Protein AF-A0A150GBG3-F1 (afdb_monomer_lite)

Organism: Gonium pectorale (NCBI:txid33097)

Secondary structure (DSSP, 8-state):
------EEESS-BS-EEEETT-EEES-EETTSS-SSEEESS-BS-EEEES-EEES-EESSS-SSEEESS-BSSEEEEETT-EEES-EESSSS-SSEEESS-B-SEEEE-SS-EEES-EESSS-SSEEESS-EEEEEEE-SS-EEES-EESSS-SSEEESS-EEEEEE-SS-EEES-EESSS-SSEEESS-BS-EEE-TT-EEES-EESSS--

pLDDT: mean 95.31, std 10.46, range [31.0, 98.94]

Structure (mmCIF, N/CA/C/O backbone):
data_AF-A0A150GBG3-F1
#
_entry.id   AF-A0A150GBG3-F1
#
loop_
_atom_site.group_PDB
_atom_site.id
_atom_site.type_symbol
_atom_site.label_atom_id
_atom_site.label_alt_id
_atom_site.label_comp_id
_atom_site.label_asym_id
_atom_site.label_entity_id
_atom_site.label_seq_id
_atom_site.pdbx_PDB_ins_code
_atom_site.Cartn_x
_atom_site.Cartn_y
_atom_site.Cartn_z
_atom_site.occupancy
_atom_site.B_iso_or_equiv
_atom_site.auth_seq_id
_atom_site.auth_comp_id
_atom_site.auth_asym_id
_atom_site.auth_atom_id
_atom_site.pdbx_PDB_model_num
ATOM 1 N N . MET A 1 1 ? -4.802 25.918 -17.557 1.00 33.41 1 MET A N 1
ATOM 2 C CA . MET A 1 1 ? -4.508 26.591 -16.272 1.00 33.41 1 MET A CA 1
ATOM 3 C C . MET A 1 1 ? -4.281 25.456 -15.309 1.00 33.41 1 MET A C 1
ATOM 5 O O . MET A 1 1 ? -5.241 24.865 -14.832 1.00 33.41 1 MET A O 1
ATOM 9 N N . ASP A 1 2 ? -3.018 25.073 -15.178 1.00 35.56 2 ASP A N 1
ATOM 10 C CA . ASP A 1 2 ? -2.614 23.800 -14.594 1.00 35.56 2 ASP A CA 1
ATOM 11 C C . ASP A 1 2 ? -2.259 24.059 -13.132 1.00 35.56 2 ASP A C 1
ATOM 13 O O . ASP A 1 2 ? -1.156 24.492 -12.816 1.00 35.56 2 ASP A O 1
ATOM 17 N N . ASN A 1 3 ? -3.228 23.842 -12.243 1.00 31.00 3 ASN A N 1
ATOM 18 C CA . ASN A 1 3 ? -3.065 23.973 -10.792 1.00 31.00 3 ASN A CA 1
ATOM 19 C C . ASN A 1 3 ? -2.676 22.635 -10.131 1.00 31.00 3 ASN A C 1
ATOM 21 O O . ASN A 1 3 ? -3.066 22.372 -8.998 1.00 31.00 3 ASN A O 1
ATOM 25 N N . ASN A 1 4 ? -1.905 21.778 -10.809 1.00 40.38 4 ASN A N 1
ATOM 26 C CA . ASN A 1 4 ? -1.374 20.556 -10.194 1.00 40.38 4 ASN A CA 1
ATOM 27 C C . ASN A 1 4 ? -0.047 20.858 -9.492 1.00 40.38 4 ASN A C 1
ATOM 29 O O . ASN A 1 4 ? 1.039 20.583 -10.004 1.00 40.38 4 ASN A O 1
ATOM 33 N N . THR A 1 5 ? -0.133 21.457 -8.306 1.00 44.62 5 THR A N 1
ATOM 34 C CA . THR A 1 5 ? 0.986 21.500 -7.361 1.00 44.62 5 THR A CA 1
ATOM 35 C C . THR A 1 5 ? 1.110 20.141 -6.681 1.00 44.62 5 THR A C 1
ATOM 37 O O . THR A 1 5 ? 0.559 19.929 -5.604 1.00 44.62 5 THR A O 1
ATOM 40 N N . ASN A 1 6 ? 1.840 19.216 -7.299 1.00 57.38 6 ASN A N 1
ATOM 41 C CA . ASN A 1 6 ? 2.277 18.008 -6.602 1.00 57.38 6 ASN A CA 1
ATOM 42 C C . ASN A 1 6 ? 3.273 18.416 -5.508 1.00 57.38 6 ASN A C 1
ATOM 44 O O . ASN A 1 6 ? 4.206 19.183 -5.769 1.00 57.38 6 ASN A O 1
ATOM 48 N N . ALA A 1 7 ? 3.108 17.901 -4.292 1.00 71.81 7 ALA A N 1
ATOM 49 C CA . ALA A 1 7 ? 4.035 18.182 -3.204 1.00 71.81 7 ALA A CA 1
ATOM 50 C C . ALA A 1 7 ? 5.237 17.227 -3.284 1.00 71.81 7 ALA A C 1
ATOM 52 O O . ALA A 1 7 ? 5.136 16.043 -2.953 1.00 71.81 7 ALA A O 1
ATOM 53 N N . ILE A 1 8 ? 6.393 17.746 -3.708 1.00 74.50 8 ILE A N 1
ATOM 54 C CA . ILE A 1 8 ? 7.679 17.056 -3.541 1.00 74.50 8 ILE A CA 1
ATOM 55 C C . ILE A 1 8 ? 8.245 17.468 -2.188 1.00 74.50 8 ILE A C 1
ATOM 57 O O . ILE A 1 8 ? 8.559 18.639 -1.972 1.00 74.50 8 ILE A O 1
ATOM 61 N N . ILE A 1 9 ? 8.392 16.503 -1.284 1.00 79.38 9 ILE A N 1
ATOM 62 C CA . ILE A 1 9 ? 8.904 16.753 0.061 1.00 79.38 9 ILE A CA 1
ATOM 63 C C . ILE A 1 9 ? 10.273 16.090 0.170 1.00 79.38 9 ILE A C 1
ATOM 65 O O . ILE A 1 9 ? 10.401 14.868 0.148 1.00 79.38 9 ILE A O 1
ATOM 69 N N . THR A 1 10 ? 11.312 16.921 0.245 1.00 78.19 10 THR A N 1
ATOM 70 C CA . THR A 1 10 ? 12.721 16.495 0.277 1.00 78.19 10 THR A CA 1
ATOM 71 C C . THR A 1 10 ? 13.170 15.970 1.644 1.00 78.19 10 THR A C 1
ATOM 73 O O . THR A 1 10 ? 14.261 15.419 1.753 1.00 78.19 10 THR A O 1
ATOM 76 N N . GLY A 1 11 ? 12.339 16.130 2.678 1.00 75.75 11 GLY A N 1
ATOM 77 C CA . GLY A 1 11 ? 12.574 15.635 4.034 1.00 75.75 11 GLY A CA 1
ATOM 78 C C . GLY A 1 11 ? 11.590 14.543 4.461 1.00 75.75 11 GLY A C 1
ATOM 79 O O . GLY A 1 11 ? 10.826 14.008 3.659 1.00 75.75 11 GLY A O 1
ATOM 80 N N . THR A 1 12 ? 11.599 14.227 5.755 1.00 87.25 12 THR A N 1
ATOM 81 C CA . THR A 1 12 ? 10.599 13.354 6.381 1.00 87.25 12 THR A CA 1
ATOM 82 C C . THR A 1 12 ? 9.300 14.115 6.624 1.00 87.25 12 THR A C 1
ATOM 84 O O . THR A 1 12 ? 9.309 15.228 7.149 1.00 87.25 12 THR A O 1
ATOM 87 N N . ILE A 1 13 ? 8.175 13.482 6.307 1.00 92.44 13 ILE A N 1
ATOM 88 C CA . ILE A 1 13 ? 6.850 13.932 6.736 1.00 92.44 13 ILE A CA 1
ATOM 89 C C . ILE A 1 13 ? 6.563 13.286 8.091 1.00 92.44 13 ILE A C 1
ATOM 91 O O . ILE A 1 13 ? 6.632 12.067 8.216 1.00 92.44 13 ILE A O 1
ATOM 95 N N . GLY A 1 14 ? 6.241 14.078 9.116 1.00 94.75 14 GLY A N 1
ATOM 96 C CA . GLY A 1 14 ? 5.919 13.543 10.446 1.00 94.75 14 GLY A CA 1
ATOM 97 C C . GLY A 1 14 ? 4.651 12.682 10.439 1.00 94.75 14 GLY A C 1
ATOM 98 O O . GLY A 1 14 ? 4.684 11.522 10.850 1.00 94.75 14 GLY A O 1
ATOM 99 N N . SER A 1 15 ? 3.557 13.233 9.922 1.00 96.25 15 SER A N 1
ATOM 100 C CA . SER A 1 15 ? 2.317 12.520 9.618 1.00 96.25 15 SER A CA 1
ATOM 101 C C . SER A 1 15 ? 1.697 13.092 8.346 1.00 96.25 15 SER A C 1
ATOM 103 O O . SER A 1 15 ? 1.772 14.294 8.088 1.00 96.25 15 SER A O 1
ATOM 105 N N . LEU A 1 16 ? 1.119 12.214 7.532 1.00 97.44 16 LEU A N 1
ATOM 106 C CA . LEU A 1 16 ? 0.212 12.589 6.458 1.00 97.44 16 LEU A CA 1
ATOM 107 C C . LEU A 1 16 ? -1.211 12.307 6.929 1.00 97.44 16 LEU A C 1
ATOM 109 O O . LEU A 1 16 ? -1.546 11.157 7.204 1.00 97.44 16 LEU A O 1
ATOM 113 N N . GLU A 1 17 ? -2.029 13.350 7.005 1.00 97.88 17 GLU A N 1
ATOM 114 C CA . GLU A 1 17 ? -3.397 13.278 7.506 1.00 97.88 17 GLU A CA 1
ATOM 115 C C . GLU A 1 17 ? -4.370 13.795 6.447 1.00 97.88 17 GLU A C 1
ATOM 117 O O . GLU A 1 17 ? -4.250 14.922 5.970 1.00 97.88 17 GLU A O 1
ATOM 122 N N . VAL A 1 18 ? -5.333 12.955 6.070 1.00 97.81 18 VAL A N 1
ATOM 123 C CA . VAL A 1 18 ? -6.466 13.326 5.218 1.00 97.81 18 VAL A CA 1
ATOM 124 C C . VAL A 1 18 ? -7.724 13.053 6.029 1.00 97.81 18 VAL A C 1
ATOM 126 O O . VAL A 1 18 ? -8.184 11.914 6.112 1.00 97.81 18 VAL A O 1
ATOM 129 N N . ILE A 1 19 ? -8.221 14.087 6.701 1.00 97.06 19 ILE A N 1
ATOM 130 C CA . ILE A 1 19 ? -9.239 13.959 7.748 1.00 97.06 19 ILE A CA 1
ATOM 131 C C . ILE A 1 19 ? -10.454 14.848 7.487 1.00 97.06 19 ILE A C 1
ATOM 133 O O . ILE A 1 19 ? -10.353 15.818 6.739 1.00 97.06 19 ILE A O 1
ATOM 137 N N . ASP A 1 20 ? -11.586 14.514 8.106 1.00 94.19 20 ASP A N 1
ATOM 138 C CA . ASP A 1 20 ? -12.787 15.361 8.200 1.00 94.19 20 ASP A CA 1
ATOM 139 C C . ASP A 1 20 ? -13.284 15.911 6.849 1.00 94.19 20 ASP A C 1
ATOM 141 O O . ASP A 1 20 ? -13.588 17.093 6.689 1.00 94.19 20 ASP A O 1
ATOM 145 N N . GLY A 1 21 ? -13.356 15.038 5.842 1.00 93.81 21 GLY A N 1
ATOM 146 C CA . GLY A 1 21 ? -13.765 15.388 4.480 1.00 93.81 21 GLY A CA 1
ATOM 147 C C . GLY A 1 21 ? -12.645 15.956 3.604 1.00 93.81 21 GLY A C 1
ATOM 148 O O . GLY A 1 21 ? -12.894 16.286 2.444 1.00 93.81 21 GLY A O 1
ATOM 149 N N . GLY A 1 22 ? -11.415 16.046 4.117 1.00 97.19 22 GLY A N 1
ATOM 150 C CA . GLY A 1 22 ? -10.228 16.396 3.341 1.00 97.19 22 GLY A CA 1
ATOM 151 C C . GLY A 1 22 ? -10.024 15.469 2.138 1.00 97.19 22 GLY A C 1
ATOM 152 O O . GLY A 1 22 ? -10.423 14.302 2.157 1.00 97.19 22 GLY A O 1
ATOM 153 N N . SER A 1 23 ? -9.396 15.988 1.079 1.00 96.69 23 SER A N 1
ATOM 154 C CA . SER A 1 23 ? -9.229 15.260 -0.182 1.00 96.69 23 SER A CA 1
ATOM 155 C C . SER A 1 23 ? -7.849 15.461 -0.807 1.00 96.69 23 SER A C 1
ATOM 157 O O . SER A 1 23 ? -7.386 16.592 -0.958 1.00 96.69 23 SER A O 1
ATOM 159 N N . LEU A 1 24 ? -7.233 14.362 -1.242 1.00 96.94 24 LEU A N 1
ATOM 160 C CA . LEU A 1 24 ? -6.152 14.337 -2.226 1.00 96.94 24 LEU A CA 1
ATOM 161 C C . LEU A 1 24 ? -6.730 13.796 -3.532 1.00 96.94 24 LEU A C 1
ATOM 163 O O . LEU A 1 24 ? -6.847 12.582 -3.701 1.00 96.94 24 LEU A O 1
ATOM 167 N N . SER A 1 25 ? -7.122 14.673 -4.451 1.00 97.56 25 SER A N 1
ATOM 168 C CA . SER A 1 25 ? -7.833 14.246 -5.657 1.00 97.56 25 SER A CA 1
ATOM 169 C C . SER A 1 25 ? -7.275 14.822 -6.948 1.00 97.56 25 SER A C 1
ATOM 171 O O . SER A 1 25 ? -6.998 16.016 -7.008 1.00 97.56 25 SER A O 1
ATOM 173 N N . TYR A 1 26 ? -7.204 13.986 -7.988 1.00 97.56 26 TYR A N 1
ATOM 174 C CA . TYR A 1 26 ? -6.854 14.363 -9.367 1.00 97.56 26 TYR A CA 1
ATOM 175 C C . TYR A 1 26 ? -5.466 14.994 -9.556 1.00 97.56 26 TYR A C 1
ATOM 177 O O . TYR A 1 26 ? -5.205 15.663 -10.560 1.00 97.56 26 TYR A O 1
ATOM 185 N N . ASN A 1 27 ? -4.542 14.741 -8.631 1.00 97.69 27 ASN A N 1
ATOM 186 C CA . ASN A 1 27 ? -3.160 15.184 -8.772 1.00 97.69 27 ASN A CA 1
ATOM 187 C C . ASN A 1 27 ? -2.409 14.254 -9.735 1.00 97.69 27 ASN A C 1
ATOM 189 O O . ASN A 1 27 ? -2.692 13.057 -9.810 1.00 97.69 27 ASN A O 1
ATOM 193 N N . THR A 1 28 ? -1.476 14.799 -10.514 1.00 97.06 28 THR A N 1
ATOM 194 C CA . THR A 1 28 ? -0.850 14.075 -11.630 1.00 97.06 28 THR A CA 1
ATOM 195 C C . THR A 1 28 ? 0.648 14.328 -11.671 1.00 97.06 28 THR A C 1
ATOM 197 O O . THR A 1 28 ? 1.059 15.469 -11.855 1.00 97.06 28 THR A O 1
ATOM 200 N N . ALA A 1 29 ? 1.468 13.274 -11.632 1.00 96.50 29 ALA A N 1
ATOM 201 C CA . ALA A 1 29 ? 2.913 13.302 -11.871 1.00 96.50 29 ALA A CA 1
ATOM 202 C C . ALA A 1 29 ? 3.258 12.625 -13.221 1.00 96.50 29 ALA A C 1
ATOM 204 O O . ALA A 1 29 ? 3.509 11.417 -13.255 1.00 96.50 29 ALA A O 1
ATOM 205 N N . PRO A 1 30 ? 3.311 13.363 -14.353 1.00 94.75 30 PRO A N 1
ATOM 206 C CA . PRO A 1 30 ? 3.402 12.777 -15.702 1.00 94.75 30 PRO A CA 1
ATOM 207 C C . PRO A 1 30 ? 4.707 12.031 -16.007 1.00 94.75 30 PRO A C 1
ATOM 209 O O . PRO A 1 30 ? 4.776 11.267 -16.964 1.00 94.75 30 PRO A O 1
ATOM 212 N N . SER A 1 31 ? 5.752 12.261 -15.215 1.00 95.00 31 SER A N 1
ATOM 213 C CA . SER A 1 31 ? 7.071 11.631 -15.360 1.00 95.00 31 SER A CA 1
ATOM 214 C C . SER A 1 31 ? 7.659 11.156 -14.024 1.00 95.00 31 SER A C 1
ATOM 216 O O . SER A 1 31 ? 8.800 10.683 -13.974 1.00 95.00 31 SER A O 1
ATOM 218 N N . GLY A 1 32 ? 6.890 11.281 -12.938 1.00 94.94 32 GLY A N 1
ATOM 219 C CA . GLY A 1 32 ? 7.356 11.116 -11.563 1.00 94.94 32 GLY A CA 1
ATOM 220 C C . GLY A 1 32 ? 6.592 10.059 -10.773 1.00 94.94 32 GLY A C 1
ATOM 221 O O . GLY A 1 32 ? 5.732 9.355 -11.306 1.00 94.94 32 GLY A O 1
ATOM 222 N N . ASN A 1 33 ? 6.953 9.967 -9.496 1.00 97.38 33 ASN A N 1
ATOM 223 C CA . ASN A 1 33 ? 6.238 9.202 -8.480 1.00 97.38 33 ASN A CA 1
ATOM 224 C C . ASN A 1 33 ? 5.263 10.116 -7.732 1.00 97.38 33 ASN A C 1
ATOM 226 O O . ASN A 1 33 ? 5.470 11.330 -7.739 1.00 97.38 33 ASN A O 1
ATOM 230 N N . GLY A 1 34 ? 4.283 9.542 -7.034 1.00 97.12 34 GLY A N 1
ATOM 231 C CA . GLY A 1 34 ? 3.475 10.284 -6.069 1.00 97.12 34 GLY A CA 1
ATOM 232 C C . GLY A 1 34 ? 2.620 11.353 -6.733 1.00 97.12 34 GLY A C 1
ATOM 233 O O . GLY A 1 34 ? 2.998 12.523 -6.728 1.00 97.12 34 GLY A O 1
ATOM 234 N N . GLY A 1 35 ? 1.479 10.965 -7.310 1.00 96.94 35 GLY A N 1
ATOM 235 C CA . GLY A 1 35 ? 0.620 11.899 -8.041 1.00 96.94 35 GLY A CA 1
ATOM 236 C C . GLY A 1 35 ? 0.244 13.115 -7.203 1.00 96.94 35 GLY A C 1
ATOM 237 O O . GLY A 1 35 ? 0.309 14.224 -7.712 1.00 96.94 35 GLY A O 1
ATOM 238 N N . ALA A 1 36 ? -0.055 12.918 -5.916 1.00 96.12 36 ALA A N 1
ATOM 239 C CA . ALA A 1 36 ? -0.282 13.990 -4.948 1.00 96.12 36 ALA A CA 1
ATOM 240 C C . ALA A 1 36 ? 0.963 14.283 -4.098 1.00 96.12 36 ALA A C 1
ATOM 242 O O . ALA A 1 36 ? 1.327 15.444 -3.898 1.00 96.12 36 ALA A O 1
ATOM 243 N N . ILE A 1 37 ? 1.600 13.230 -3.573 1.00 96.94 37 ILE A N 1
ATOM 244 C CA . ILE A 1 37 ? 2.681 13.341 -2.588 1.00 96.94 37 ILE A CA 1
ATOM 245 C C . ILE A 1 37 ? 3.824 12.407 -2.960 1.00 96.94 37 ILE A C 1
ATOM 247 O O . ILE A 1 37 ? 3.638 11.195 -3.062 1.00 96.94 37 ILE A O 1
ATOM 251 N N . SER A 1 38 ? 5.029 12.962 -3.063 1.00 96.31 38 SER A N 1
ATOM 252 C CA . SER A 1 38 ? 6.268 12.194 -3.183 1.00 96.31 38 SER A CA 1
ATOM 253 C C . SER A 1 38 ? 7.218 12.565 -2.045 1.00 96.31 38 SER A C 1
ATOM 255 O O . SER A 1 38 ? 7.824 13.640 -2.061 1.00 96.31 38 SER A O 1
ATOM 257 N N . ALA A 1 39 ? 7.366 11.667 -1.070 1.00 95.62 39 ALA A N 1
ATOM 258 C CA . ALA A 1 39 ? 8.294 11.811 0.047 1.00 95.62 39 ALA A CA 1
ATOM 259 C C . ALA A 1 39 ? 9.656 11.189 -0.300 1.00 95.62 39 ALA A C 1
ATOM 261 O O . ALA A 1 39 ? 9.762 9.982 -0.523 1.00 95.62 39 ALA A O 1
ATOM 262 N N . ALA A 1 40 ? 10.706 12.012 -0.317 1.00 91.44 40 ALA A N 1
ATOM 263 C CA . ALA A 1 40 ? 12.066 11.586 -0.657 1.00 91.44 40 ALA A CA 1
ATOM 264 C C . ALA A 1 40 ? 12.747 10.753 0.442 1.00 91.44 40 ALA A C 1
ATOM 266 O O . ALA A 1 40 ? 13.763 10.116 0.178 1.00 91.44 40 ALA A O 1
ATOM 267 N N . ILE A 1 41 ? 12.205 10.768 1.664 1.00 93.56 41 ILE A N 1
ATOM 268 C CA . ILE A 1 41 ? 12.703 9.978 2.794 1.00 93.56 41 ILE A CA 1
ATOM 269 C C . ILE A 1 41 ? 11.566 9.097 3.312 1.00 93.56 41 ILE A C 1
ATOM 271 O O . ILE A 1 41 ? 11.296 8.047 2.736 1.00 93.56 41 ILE A O 1
ATOM 275 N N . SER A 1 42 ? 10.882 9.504 4.377 1.00 95.81 42 SER A N 1
ATOM 276 C CA . SER A 1 42 ? 9.883 8.696 5.075 1.00 95.81 42 SER A CA 1
ATOM 277 C C . SER A 1 42 ? 8.634 9.510 5.372 1.00 95.81 42 SER A C 1
ATOM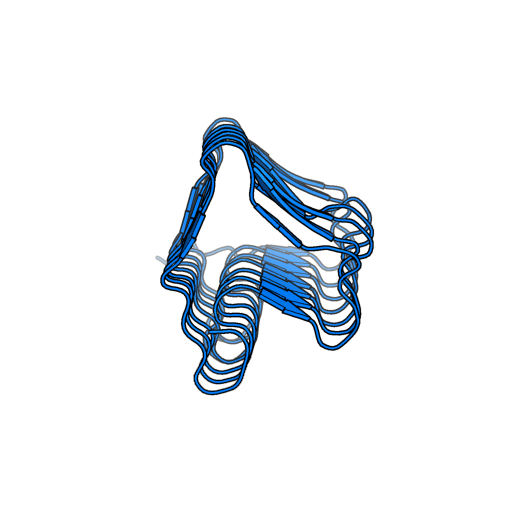 279 O O . SER A 1 42 ? 8.665 10.744 5.415 1.00 95.81 42 SER A O 1
ATOM 281 N N . ILE A 1 43 ? 7.535 8.802 5.609 1.00 98.12 43 ILE A N 1
ATOM 282 C CA . ILE A 1 43 ? 6.335 9.369 6.219 1.00 98.12 43 ILE A CA 1
ATOM 283 C C . ILE A 1 43 ? 6.134 8.642 7.542 1.00 98.12 43 ILE A C 1
ATOM 285 O O . ILE A 1 43 ? 6.015 7.426 7.549 1.00 98.12 43 ILE A O 1
ATOM 289 N N . GLY A 1 44 ? 6.107 9.357 8.665 1.00 98.12 44 GLY A N 1
ATOM 290 C CA . GLY A 1 44 ? 5.986 8.742 9.986 1.00 98.12 44 GLY A CA 1
ATOM 291 C C . GLY A 1 44 ? 4.736 7.868 10.104 1.00 98.12 44 GLY A C 1
ATOM 292 O O . GLY A 1 44 ? 4.848 6.702 10.473 1.00 98.12 44 GLY A O 1
ATOM 293 N N . SER A 1 45 ? 3.573 8.415 9.748 1.00 98.38 45 SER A N 1
ATOM 294 C CA . SER A 1 45 ? 2.288 7.709 9.645 1.00 98.38 45 SER A CA 1
ATOM 295 C C . SER A 1 45 ? 1.460 8.249 8.483 1.00 98.38 45 SER A C 1
ATOM 297 O O . SER A 1 45 ? 1.507 9.449 8.206 1.00 98.38 45 SER A O 1
ATOM 299 N N . ILE A 1 46 ? 0.650 7.394 7.860 1.00 98.75 46 ILE A N 1
ATOM 300 C CA . ILE A 1 46 ? -0.366 7.811 6.883 1.00 98.75 46 ILE A CA 1
ATOM 301 C C . ILE A 1 46 ? -1.740 7.521 7.484 1.00 98.75 46 ILE A C 1
ATOM 303 O O . ILE A 1 46 ? -2.075 6.362 7.703 1.00 98.75 46 ILE A O 1
ATOM 307 N N . ASN A 1 47 ? -2.529 8.562 7.740 1.00 98.62 47 ASN A N 1
ATOM 308 C CA . ASN A 1 47 ? -3.846 8.462 8.362 1.00 98.62 47 ASN A CA 1
ATOM 309 C C . ASN A 1 47 ? -4.897 9.121 7.462 1.00 98.62 47 ASN A C 1
ATOM 311 O O . ASN A 1 47 ? -4.848 10.323 7.210 1.00 98.62 47 ASN A O 1
ATOM 315 N N . ILE A 1 48 ? -5.855 8.338 6.981 1.00 98.75 48 ILE A N 1
ATOM 316 C CA . ILE A 1 48 ? -6.969 8.809 6.155 1.00 98.75 48 ILE A CA 1
ATOM 317 C C . ILE A 1 48 ? -8.250 8.491 6.927 1.00 98.75 48 ILE A C 1
ATOM 319 O O . ILE A 1 48 ? -8.687 7.340 6.949 1.00 98.75 48 ILE A O 1
ATOM 323 N N . THR A 1 49 ? -8.840 9.490 7.586 1.00 98.44 49 THR A N 1
ATOM 324 C CA . THR A 1 49 ? -9.968 9.300 8.517 1.00 98.44 49 THR A CA 1
ATOM 325 C C . THR A 1 49 ? -11.146 10.191 8.139 1.00 98.44 49 THR A C 1
ATOM 327 O O . THR A 1 49 ? -11.112 11.394 8.372 1.00 98.44 49 THR A O 1
ATOM 330 N N . GLY A 1 50 ? -12.190 9.618 7.540 1.00 97.81 50 GLY A N 1
ATOM 331 C CA . GLY A 1 50 ? -13.274 10.400 6.931 1.00 97.81 50 GLY A CA 1
ATOM 332 C C . GLY A 1 50 ? -12.818 11.238 5.732 1.00 97.81 50 GLY A C 1
ATOM 333 O O . GLY A 1 50 ? -13.452 12.239 5.408 1.00 97.81 50 GLY A O 1
ATOM 334 N N . GLY A 1 51 ? -11.705 10.858 5.100 1.00 98.19 51 GLY A N 1
ATOM 335 C CA . GLY A 1 51 ? -11.069 11.579 3.998 1.00 98.19 51 GLY A CA 1
ATOM 336 C C . GLY A 1 51 ? -11.150 10.844 2.660 1.00 98.19 51 GLY A C 1
ATOM 337 O O . GLY A 1 51 ? -11.613 9.703 2.574 1.00 98.19 51 GLY A O 1
ATOM 338 N N . GLN A 1 52 ? -10.680 11.499 1.599 1.00 98.62 52 GLN A N 1
ATOM 339 C CA . GLN A 1 52 ? -10.693 10.959 0.237 1.00 98.62 52 GLN A CA 1
ATOM 340 C C . GLN A 1 52 ? -9.312 11.026 -0.427 1.00 98.62 52 GLN A C 1
ATOM 342 O O . GLN A 1 52 ? -8.626 12.043 -0.364 1.00 98.62 52 GLN A O 1
ATOM 347 N N . VAL A 1 53 ? -8.906 9.955 -1.108 1.00 98.81 53 VAL A N 1
ATOM 348 C CA . VAL A 1 53 ? -7.728 9.930 -1.988 1.00 98.81 53 VAL A CA 1
ATOM 349 C C . VAL A 1 53 ? -8.150 9.337 -3.326 1.00 98.81 53 VAL A C 1
ATOM 351 O O . VAL A 1 53 ? -8.250 8.118 -3.462 1.00 98.81 53 VAL A O 1
ATOM 354 N N . VAL A 1 54 ? -8.474 10.194 -4.297 1.00 98.75 54 VAL A N 1
ATOM 355 C CA . VAL A 1 54 ? -9.239 9.778 -5.483 1.00 98.75 54 VAL A CA 1
ATOM 356 C C . VAL A 1 54 ? -8.622 10.252 -6.795 1.00 98.75 54 VAL A C 1
ATOM 358 O O . VAL A 1 54 ? -8.328 11.431 -6.968 1.00 98.75 54 VAL A O 1
ATOM 361 N N . GLY A 1 55 ? -8.490 9.351 -7.766 1.00 98.56 55 GLY A N 1
ATOM 362 C CA . GLY A 1 55 ? -8.170 9.717 -9.149 1.00 98.56 55 GLY A CA 1
ATOM 363 C C . GLY A 1 55 ? -6.779 10.321 -9.344 1.00 98.56 55 GLY A C 1
ATOM 364 O O . GLY A 1 55 ? -6.580 11.079 -10.291 1.00 98.56 55 GLY A O 1
ATOM 365 N N . ASN A 1 56 ? -5.828 10.047 -8.448 1.00 98.81 56 ASN A N 1
ATOM 366 C CA . ASN A 1 56 ? -4.460 10.536 -8.596 1.00 98.81 56 ASN A CA 1
ATOM 367 C C . ASN A 1 56 ? -3.664 9.641 -9.552 1.00 98.81 56 ASN A C 1
ATOM 369 O O . ASN A 1 56 ? -3.844 8.422 -9.582 1.00 98.81 56 ASN A O 1
ATOM 373 N N . TYR A 1 57 ? -2.760 10.244 -10.316 1.00 98.69 57 TYR A N 1
ATOM 374 C CA . TYR A 1 57 ? -1.939 9.548 -11.297 1.00 98.69 57 TYR A CA 1
ATOM 375 C C . TYR A 1 57 ? -0.455 9.841 -11.093 1.00 98.69 57 TYR A C 1
ATOM 377 O O . TYR A 1 57 ? -0.038 10.996 -11.034 1.00 98.69 57 TYR A O 1
ATOM 385 N N . ALA A 1 58 ? 0.371 8.803 -11.118 1.00 98.38 58 ALA A N 1
ATOM 386 C CA . ALA A 1 58 ? 1.813 8.923 -11.274 1.00 98.38 58 ALA A CA 1
ATOM 387 C C . ALA A 1 58 ? 2.268 8.045 -12.436 1.00 98.38 58 ALA A C 1
ATOM 389 O O . ALA A 1 58 ? 1.866 6.889 -12.551 1.00 98.38 58 ALA A O 1
ATOM 390 N N . ALA A 1 59 ? 3.148 8.558 -13.294 1.00 98.38 59 ALA A N 1
ATOM 391 C CA . ALA A 1 59 ? 3.686 7.761 -14.393 1.00 98.38 59 ALA A CA 1
ATOM 392 C C . ALA A 1 59 ? 4.575 6.606 -13.909 1.00 98.38 59 ALA A C 1
ATOM 394 O O . ALA A 1 59 ? 4.754 5.629 -14.636 1.00 98.38 59 ALA A O 1
ATOM 395 N N . LYS A 1 60 ? 5.146 6.715 -12.706 1.00 98.31 60 LYS A N 1
ATOM 396 C CA . LYS A 1 60 ? 5.999 5.695 -12.091 1.00 98.31 60 LYS A CA 1
ATOM 397 C C . LYS A 1 60 ? 5.260 4.987 -10.950 1.00 98.31 60 LYS A C 1
ATOM 399 O O . LYS A 1 60 ? 4.305 4.272 -11.243 1.00 98.31 60 LYS A O 1
ATOM 404 N N . SER A 1 61 ? 5.704 5.151 -9.704 1.00 98.62 61 SER A N 1
ATOM 405 C CA . SER A 1 61 ? 5.159 4.482 -8.515 1.00 98.62 61 SER A CA 1
ATOM 406 C C . SER A 1 61 ? 4.305 5.415 -7.662 1.00 98.62 61 SER A C 1
ATOM 408 O O . SER A 1 61 ? 4.507 6.632 -7.672 1.00 98.62 61 SER A O 1
ATOM 410 N N . GLY A 1 62 ? 3.400 4.842 -6.869 1.00 98.44 62 GLY A N 1
ATOM 411 C CA . GLY A 1 62 ? 2.597 5.587 -5.905 1.00 98.44 62 GLY A CA 1
ATOM 412 C C . GLY A 1 62 ? 1.641 6.535 -6.610 1.00 98.44 62 GLY A C 1
ATOM 413 O O . GLY A 1 62 ? 1.871 7.743 -6.618 1.00 98.44 62 GLY A O 1
ATOM 414 N N . GLY A 1 63 ? 0.593 6.004 -7.239 1.00 98.50 63 GLY A N 1
ATOM 415 C CA . GLY A 1 63 ? -0.323 6.814 -8.049 1.00 98.50 63 GLY A CA 1
ATOM 416 C C . GLY A 1 63 ? -0.874 8.023 -7.295 1.00 98.50 63 GLY A C 1
ATOM 417 O O . GLY A 1 63 ? -0.933 9.109 -7.865 1.00 98.50 63 GLY A O 1
ATOM 418 N N . ALA A 1 64 ? -1.142 7.887 -5.991 1.00 98.50 64 ALA A N 1
ATOM 419 C CA . ALA A 1 64 ? -1.363 9.026 -5.099 1.00 98.50 64 ALA A CA 1
ATOM 420 C C . ALA A 1 64 ? -0.124 9.387 -4.269 1.00 98.50 64 ALA A C 1
ATOM 422 O O . ALA A 1 64 ? 0.305 10.545 -4.275 1.00 98.50 64 ALA A O 1
ATOM 423 N N . ILE A 1 65 ? 0.432 8.415 -3.541 1.00 98.75 65 ILE A N 1
ATOM 424 C CA . ILE A 1 65 ? 1.471 8.638 -2.534 1.00 98.75 65 ILE A CA 1
ATOM 425 C C . ILE A 1 65 ? 2.663 7.727 -2.811 1.00 98.75 65 ILE A C 1
ATOM 427 O O . ILE A 1 65 ? 2.529 6.508 -2.929 1.00 98.75 65 ILE A O 1
ATOM 431 N N . TYR A 1 66 ? 3.847 8.323 -2.848 1.00 98.50 66 TYR A N 1
ATOM 432 C CA . TYR A 1 66 ? 5.116 7.614 -2.919 1.00 98.50 66 TYR A CA 1
ATOM 433 C C . TYR A 1 66 ? 5.982 7.914 -1.698 1.00 98.50 66 TYR A C 1
ATOM 435 O O . TYR A 1 66 ? 6.139 9.077 -1.313 1.00 98.50 66 TYR A O 1
ATOM 443 N N . VAL A 1 67 ? 6.576 6.868 -1.125 1.00 98.50 67 VAL A N 1
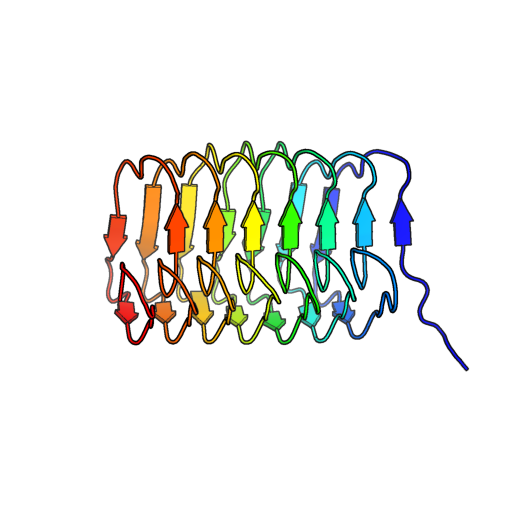ATOM 444 C CA . VAL A 1 67 ? 7.511 6.939 0.002 1.00 98.50 67 VAL A CA 1
ATOM 445 C C . VAL A 1 67 ? 8.796 6.203 -0.365 1.00 98.50 67 VAL A C 1
ATOM 447 O O . VAL A 1 67 ? 8.784 4.999 -0.614 1.00 98.50 67 VAL A O 1
ATOM 450 N N . GLN A 1 68 ? 9.915 6.927 -0.390 1.00 97.38 68 GLN A N 1
ATOM 451 C CA . GLN A 1 68 ? 11.213 6.382 -0.801 1.00 97.38 68 GLN A CA 1
ATOM 452 C C . GLN A 1 68 ? 11.799 5.361 0.183 1.00 97.38 68 GLN A C 1
ATOM 454 O O . GLN A 1 68 ? 12.584 4.507 -0.220 1.00 97.38 68 GLN A O 1
ATOM 459 N N . THR A 1 69 ? 11.487 5.485 1.470 1.00 97.00 69 THR A N 1
ATOM 460 C CA . THR A 1 69 ? 11.985 4.588 2.519 1.00 97.00 69 THR A CA 1
ATOM 461 C C . THR A 1 69 ? 10.801 4.029 3.302 1.00 97.00 69 THR A C 1
ATOM 463 O O . THR A 1 69 ? 9.932 3.399 2.710 1.00 97.00 69 THR A O 1
ATOM 466 N N . ASP A 1 70 ? 10.721 4.278 4.604 1.00 97.81 70 ASP A N 1
ATOM 467 C CA . ASP A 1 70 ? 9.803 3.593 5.502 1.00 97.81 70 ASP A CA 1
ATOM 468 C C . ASP A 1 70 ? 8.538 4.399 5.825 1.00 97.81 70 ASP A C 1
ATOM 470 O O . ASP A 1 70 ? 8.516 5.638 5.784 1.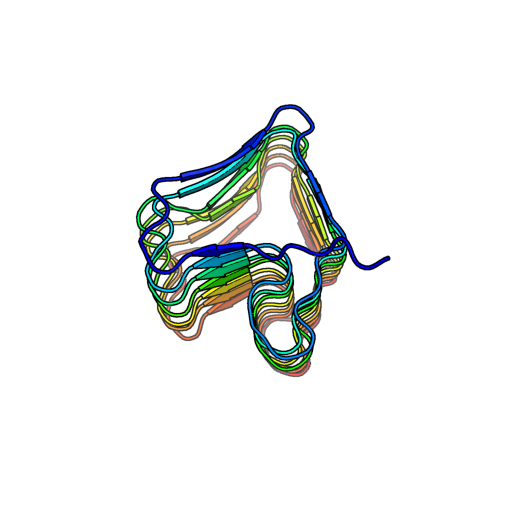00 97.81 70 ASP A O 1
ATOM 474 N N . VAL A 1 71 ? 7.518 3.662 6.277 1.00 98.62 71 VAL A N 1
ATOM 475 C CA . VAL A 1 71 ? 6.391 4.175 7.068 1.00 98.62 71 VAL A CA 1
ATOM 476 C C . VAL A 1 71 ? 6.453 3.569 8.480 1.00 98.62 71 VAL A C 1
ATOM 478 O O . VAL A 1 71 ? 5.896 2.494 8.726 1.00 98.62 71 VAL A O 1
ATOM 481 N N . PRO A 1 72 ? 7.164 4.209 9.432 1.00 98.19 72 PRO A N 1
ATOM 482 C CA . PRO A 1 72 ? 7.479 3.604 10.728 1.00 98.19 72 PRO A CA 1
ATOM 483 C C . PRO A 1 72 ? 6.277 3.303 11.630 1.00 98.19 72 PRO A C 1
ATOM 485 O O . PRO A 1 72 ? 6.337 2.374 12.427 1.00 98.19 72 PRO A O 1
ATOM 488 N N . LYS A 1 73 ? 5.199 4.088 11.563 1.00 98.44 73 LYS A N 1
ATOM 489 C CA . LYS A 1 73 ? 4.047 3.919 12.467 1.00 98.44 73 LYS A CA 1
ATOM 490 C C . LYS A 1 73 ? 2.873 3.174 11.837 1.00 98.44 73 LYS A C 1
ATOM 492 O O . LYS A 1 73 ? 1.965 2.797 12.565 1.00 98.44 73 LYS A O 1
ATOM 497 N N . GLY A 1 74 ? 2.889 2.954 10.524 1.00 98.50 74 GLY A N 1
ATOM 498 C CA . GLY A 1 74 ? 1.800 2.285 9.814 1.00 98.50 74 GLY A CA 1
ATOM 499 C C . GLY A 1 74 ? 0.909 3.207 8.981 1.00 98.50 74 GLY A C 1
ATOM 500 O O . GLY A 1 74 ? 1.140 4.416 8.851 1.00 98.50 74 GLY A O 1
ATOM 501 N N . VAL A 1 75 ? -0.109 2.585 8.397 1.00 98.88 75 VAL A N 1
ATOM 502 C CA . VAL A 1 75 ? -1.096 3.182 7.500 1.00 98.88 75 VAL A CA 1
ATOM 503 C C . VAL A 1 75 ? -2.485 2.855 8.033 1.00 98.88 75 VAL A C 1
ATOM 505 O O . VAL A 1 75 ? -2.828 1.687 8.190 1.00 98.88 75 VAL A O 1
ATOM 508 N N . THR A 1 76 ? -3.296 3.878 8.281 1.00 98.81 76 THR A N 1
ATOM 509 C CA . THR A 1 76 ? -4.679 3.726 8.741 1.00 98.81 76 THR A CA 1
ATOM 510 C C . THR A 1 76 ? -5.637 4.400 7.769 1.00 98.81 76 THR A C 1
ATOM 512 O O . THR A 1 76 ? -5.479 5.575 7.441 1.00 98.81 76 THR A O 1
ATOM 515 N N . VAL A 1 77 ? -6.658 3.663 7.342 1.00 98.88 77 VAL A N 1
ATOM 516 C CA . VAL A 1 77 ? -7.776 4.138 6.524 1.00 98.88 77 VAL A CA 1
ATOM 517 C C . VAL A 1 77 ? -9.058 3.846 7.295 1.00 98.88 77 VAL A C 1
ATOM 519 O O . VAL A 1 77 ? -9.467 2.694 7.395 1.00 98.88 77 VAL A O 1
ATOM 522 N N . ALA A 1 78 ? -9.666 4.871 7.883 1.00 98.75 78 ALA A N 1
ATOM 523 C CA . ALA A 1 78 ? -10.765 4.733 8.836 1.00 98.75 78 ALA A CA 1
ATOM 524 C C . ALA A 1 78 ? -11.904 5.737 8.592 1.00 98.75 78 ALA A C 1
ATOM 526 O O . ALA A 1 78 ? -11.781 6.660 7.793 1.00 98.75 78 ALA A O 1
ATOM 527 N N . GLY A 1 79 ? -13.015 5.590 9.317 1.00 98.12 79 GLY A N 1
ATOM 528 C CA . GLY A 1 79 ? -14.057 6.623 9.397 1.00 98.12 79 GLY A CA 1
ATOM 529 C C . GLY A 1 79 ? -14.817 6.882 8.092 1.00 98.12 79 GLY A C 1
ATOM 530 O O . GLY A 1 79 ? -15.180 8.020 7.819 1.00 98.12 79 GLY A O 1
ATOM 531 N N . GLY A 1 80 ? -15.050 5.855 7.278 1.00 98.44 80 GLY A N 1
ATOM 532 C CA . GLY A 1 80 ? -15.769 5.973 6.008 1.00 98.44 80 GLY A CA 1
ATOM 533 C C . GLY A 1 80 ? -14.923 6.547 4.871 1.00 98.44 80 GLY A C 1
ATOM 534 O O . GLY A 1 80 ? -15.475 7.087 3.912 1.00 98.44 80 GLY A O 1
ATOM 535 N N . SER A 1 81 ? -13.597 6.450 4.975 1.00 98.81 81 SER A N 1
ATOM 536 C CA . SER A 1 81 ? -12.665 6.984 3.982 1.00 98.81 81 SER A CA 1
ATOM 537 C C . SER A 1 81 ? -12.765 6.286 2.628 1.00 98.81 81 SER A C 1
ATOM 539 O O . SER A 1 81 ? -13.087 5.097 2.534 1.00 98.81 81 SER A O 1
ATOM 541 N N . VAL A 1 82 ? -12.439 7.029 1.569 1.00 98.81 82 VAL A N 1
ATOM 542 C CA . VAL A 1 82 ? -12.542 6.570 0.176 1.00 98.81 82 VAL A CA 1
ATOM 543 C C . VAL A 1 82 ? -11.206 6.713 -0.534 1.00 98.81 82 VAL A C 1
ATOM 545 O O . VAL A 1 82 ? -10.724 7.822 -0.745 1.00 98.81 82 VAL A O 1
ATOM 548 N N . ILE A 1 83 ? -10.618 5.592 -0.937 1.00 98.94 83 ILE A N 1
ATOM 549 C CA . ILE A 1 83 ? -9.382 5.553 -1.719 1.00 98.94 83 ILE A CA 1
ATOM 550 C C . ILE A 1 83 ? -9.683 4.863 -3.042 1.00 98.94 83 ILE A C 1
ATOM 552 O O . ILE A 1 83 ? -9.766 3.632 -3.099 1.00 98.94 83 ILE A O 1
ATOM 556 N N . GLU A 1 84 ? -9.874 5.647 -4.103 1.00 98.81 84 GLU A N 1
ATOM 557 C CA . GLU A 1 84 ? -10.397 5.118 -5.363 1.00 98.81 84 GLU A CA 1
ATOM 558 C C . GLU A 1 84 ? -9.713 5.637 -6.623 1.00 98.81 84 GLU A C 1
ATOM 560 O O . GLU A 1 84 ? -9.396 6.815 -6.749 1.00 98.81 84 GLU A O 1
ATOM 565 N N . GLY A 1 85 ? -9.535 4.754 -7.608 1.00 98.81 85 GLY A N 1
ATOM 566 C CA . GLY A 1 85 ? -9.132 5.161 -8.956 1.00 98.81 85 GLY A CA 1
ATOM 567 C C . GLY A 1 85 ? -7.726 5.756 -9.050 1.00 98.81 85 GLY A C 1
ATOM 568 O O . GLY A 1 85 ? -7.456 6.502 -9.987 1.00 98.81 85 GLY A O 1
ATOM 569 N N . ASN A 1 86 ? -6.839 5.475 -8.092 1.00 98.94 86 ASN A N 1
ATOM 570 C CA . ASN A 1 86 ? -5.462 5.954 -8.148 1.00 98.94 86 ASN A CA 1
ATOM 571 C C . ASN A 1 86 ? -4.600 5.017 -9.010 1.00 98.94 86 ASN A C 1
ATOM 573 O O . ASN A 1 86 ? -4.756 3.791 -8.964 1.00 98.94 86 ASN A O 1
ATOM 577 N N . VAL A 1 87 ? -3.708 5.590 -9.818 1.00 98.94 87 VAL A N 1
ATOM 578 C CA . VAL A 1 87 ? -3.006 4.873 -10.891 1.00 98.94 87 VAL A CA 1
ATOM 579 C C . VAL A 1 87 ? -1.500 5.121 -10.848 1.00 98.94 87 VAL A C 1
ATOM 581 O O . VAL A 1 87 ? -1.037 6.245 -11.037 1.00 98.94 87 VAL A O 1
ATOM 584 N N . ALA A 1 88 ? -0.734 4.043 -10.681 1.00 98.81 88 ALA A N 1
ATOM 585 C CA . ALA A 1 88 ? 0.700 3.991 -10.949 1.00 98.81 88 ALA A CA 1
ATOM 586 C C . ALA A 1 88 ? 0.913 3.402 -12.350 1.00 98.81 88 ALA A C 1
ATOM 588 O O . ALA A 1 88 ? 0.744 2.201 -12.567 1.00 98.81 88 ALA A O 1
ATOM 589 N N . GLY A 1 89 ? 1.239 4.251 -13.326 1.00 98.00 89 GLY A N 1
ATOM 590 C CA . GLY A 1 89 ? 1.168 3.905 -14.748 1.00 98.00 89 GLY A CA 1
ATOM 591 C C . GLY A 1 89 ? 2.103 2.769 -15.167 1.00 98.00 89 GLY A C 1
ATOM 592 O O . GLY A 1 89 ? 1.694 1.873 -15.909 1.00 98.00 89 GLY A O 1
ATOM 593 N N . ASN A 1 90 ? 3.347 2.791 -14.683 1.00 97.88 90 ASN A N 1
ATOM 594 C CA . ASN A 1 90 ? 4.371 1.833 -15.108 1.00 97.88 90 ASN A CA 1
ATOM 595 C C . ASN A 1 90 ? 4.873 0.919 -13.997 1.00 97.88 90 ASN A C 1
ATOM 597 O O . ASN A 1 90 ? 5.371 -0.155 -14.314 1.00 97.88 90 ASN A O 1
ATOM 601 N N . LEU A 1 91 ? 4.772 1.332 -12.732 1.00 98.56 91 LEU A N 1
ATOM 602 C CA . LEU A 1 91 ? 5.386 0.621 -11.614 1.00 98.56 91 LEU A CA 1
ATOM 603 C C . LEU A 1 91 ? 4.330 0.264 -10.558 1.00 98.56 91 LEU A C 1
ATOM 605 O O . LEU A 1 91 ? 3.279 -0.282 -10.885 1.00 98.56 91 LEU A O 1
ATOM 609 N N . THR A 1 92 ? 4.624 0.526 -9.294 1.00 98.81 92 THR A N 1
ATOM 610 C CA . THR A 1 92 ? 4.007 -0.112 -8.135 1.00 98.81 92 THR A CA 1
ATOM 611 C C . THR A 1 92 ? 3.030 0.802 -7.405 1.00 98.81 92 THR A C 1
ATOM 613 O O . THR A 1 92 ? 3.211 2.021 -7.402 1.00 98.81 92 THR A O 1
ATOM 616 N N . GLY A 1 93 ? 2.036 0.222 -6.727 1.00 98.75 93 GLY A N 1
ATOM 617 C CA . GLY A 1 93 ? 1.205 0.944 -5.759 1.00 98.75 93 GLY A CA 1
ATOM 618 C C . GLY A 1 93 ? 0.302 2.005 -6.384 1.00 98.75 93 GLY A C 1
ATOM 619 O O . GLY A 1 93 ? 0.669 3.179 -6.427 1.00 98.75 93 GLY A O 1
ATOM 620 N N . GLY A 1 94 ? -0.896 1.630 -6.840 1.00 98.75 94 GLY A N 1
ATOM 621 C CA . GLY A 1 94 ? -1.844 2.588 -7.421 1.00 98.75 94 GLY A CA 1
ATOM 622 C C . GLY A 1 94 ? -2.245 3.690 -6.442 1.00 98.75 94 GLY A C 1
ATOM 623 O O . GLY A 1 94 ? -2.246 4.861 -6.798 1.00 98.75 94 GLY A O 1
ATOM 624 N N . PHE A 1 95 ? -2.488 3.344 -5.180 1.00 98.81 95 PHE A N 1
ATOM 625 C CA . PHE A 1 95 ? -2.665 4.310 -4.097 1.00 98.81 95 PHE A CA 1
ATOM 626 C C . PHE A 1 95 ? -1.319 4.670 -3.454 1.00 98.81 95 PHE A C 1
ATOM 628 O O . PHE A 1 95 ? -0.921 5.836 -3.477 1.00 98.81 95 PHE A O 1
ATOM 635 N N . LEU A 1 96 ? -0.617 3.676 -2.907 1.00 98.94 96 LEU A N 1
ATOM 636 C CA . LEU A 1 96 ? 0.577 3.861 -2.086 1.00 98.94 96 LEU A CA 1
ATOM 637 C C . LEU A 1 96 ? 1.701 2.932 -2.547 1.00 98.94 96 LEU A C 1
ATOM 639 O O . LEU A 1 96 ? 1.505 1.722 -2.640 1.00 98.94 96 LEU A O 1
ATOM 643 N N . SER A 1 97 ? 2.892 3.487 -2.761 1.00 98.81 97 SER A N 1
ATOM 644 C CA . SER A 1 97 ? 4.126 2.714 -2.935 1.00 98.81 97 SER A CA 1
ATOM 645 C C . SER A 1 97 ? 5.150 3.108 -1.879 1.00 98.81 97 SER A C 1
ATOM 647 O O . SER A 1 97 ? 5.474 4.290 -1.748 1.00 98.81 97 SER A O 1
ATOM 649 N N . VAL A 1 98 ? 5.671 2.113 -1.166 1.00 98.81 98 VAL A N 1
ATOM 650 C CA . VAL A 1 98 ? 6.703 2.244 -0.131 1.00 98.81 98 VAL A CA 1
ATOM 651 C C . VAL A 1 98 ? 7.906 1.401 -0.549 1.00 98.81 98 VAL A C 1
ATOM 653 O O . VAL A 1 98 ? 7.785 0.186 -0.671 1.00 98.81 98 VAL A O 1
ATOM 656 N N . ASN A 1 99 ? 9.053 2.035 -0.783 1.00 98.31 99 ASN A N 1
ATOM 657 C CA . ASN A 1 99 ? 10.286 1.342 -1.194 1.00 98.31 99 ASN A CA 1
ATOM 658 C C . ASN A 1 99 ? 11.100 0.779 -0.010 1.00 98.31 99 ASN A C 1
ATOM 660 O O . ASN A 1 99 ? 12.086 0.073 -0.186 1.00 98.31 99 ASN A O 1
ATOM 664 N N . GLY A 1 100 ? 10.712 1.108 1.217 1.00 98.19 100 GLY A N 1
ATOM 665 C CA . GLY A 1 100 ? 11.184 0.446 2.425 1.00 98.19 100 GLY A CA 1
ATOM 666 C C . GLY A 1 100 ? 10.108 -0.454 3.017 1.00 98.19 100 GLY A C 1
ATOM 667 O O . GLY A 1 100 ? 9.366 -1.141 2.311 1.00 98.19 100 GLY A O 1
ATOM 668 N N . ALA A 1 101 ? 10.011 -0.420 4.340 1.00 98.31 101 ALA A N 1
ATOM 669 C CA . ALA A 1 101 ? 9.062 -1.189 5.121 1.00 98.31 101 ALA A CA 1
ATOM 670 C C . ALA A 1 101 ? 7.935 -0.324 5.688 1.00 98.31 101 ALA A C 1
ATOM 672 O O . ALA A 1 101 ? 8.115 0.841 6.059 1.00 98.31 101 ALA A O 1
ATOM 673 N N . ILE A 1 102 ? 6.783 -0.954 5.890 1.00 98.69 102 ILE A N 1
ATOM 674 C CA . ILE A 1 102 ? 5.793 -0.480 6.852 1.00 98.69 102 ILE A CA 1
ATOM 675 C C . ILE A 1 102 ? 6.079 -1.215 8.162 1.00 98.69 102 ILE A C 1
ATOM 677 O O . ILE A 1 102 ? 5.903 -2.427 8.269 1.00 98.69 102 ILE A O 1
ATOM 681 N N . ARG A 1 103 ? 6.595 -0.493 9.161 1.00 97.94 103 ARG A N 1
ATOM 682 C CA . ARG A 1 103 ? 6.986 -1.110 10.444 1.00 97.94 103 ARG A CA 1
ATOM 683 C C . ARG A 1 103 ? 5.781 -1.354 11.355 1.00 97.94 103 ARG A C 1
ATOM 685 O O . ARG A 1 103 ? 5.822 -2.271 12.165 1.00 97.94 103 ARG A O 1
ATOM 692 N N . GLY A 1 104 ? 4.750 -0.520 11.225 1.00 97.56 104 GLY A N 1
ATOM 693 C CA . GLY A 1 104 ? 3.480 -0.664 11.931 1.00 97.56 104 GLY A CA 1
ATOM 694 C C . GLY A 1 104 ? 2.443 -1.446 11.129 1.00 97.56 104 GLY A C 1
ATOM 695 O O . GLY A 1 104 ? 2.773 -2.197 10.211 1.00 97.56 104 GLY A O 1
ATOM 696 N N . ASP A 1 105 ? 1.181 -1.224 11.476 1.00 98.44 105 ASP A N 1
ATOM 697 C CA . ASP A 1 105 ? 0.043 -1.913 10.875 1.00 98.44 105 ASP A CA 1
ATOM 698 C C . ASP A 1 105 ? -0.438 -1.231 9.589 1.00 98.44 105 ASP A C 1
ATOM 700 O O . ASP A 1 105 ? -0.277 -0.023 9.403 1.00 98.44 105 ASP A O 1
ATOM 704 N N . VAL A 1 106 ? -1.068 -2.009 8.713 1.00 98.69 106 VAL A N 1
ATOM 705 C CA . VAL A 1 106 ? -1.883 -1.526 7.597 1.00 98.69 106 VAL A CA 1
ATOM 706 C C . VAL A 1 106 ? -3.334 -1.871 7.911 1.00 98.69 106 VAL A C 1
ATOM 708 O O . VAL A 1 106 ? -3.735 -3.030 7.834 1.00 98.69 106 VAL A O 1
ATOM 711 N N . VAL A 1 107 ? -4.122 -0.863 8.276 1.00 98.75 107 VAL A N 1
ATOM 712 C CA . VAL A 1 107 ? -5.496 -1.040 8.759 1.00 98.75 107 VAL A CA 1
ATOM 713 C C . VAL A 1 107 ? -6.478 -0.309 7.854 1.00 98.75 107 VAL A C 1
ATOM 715 O O . VAL A 1 107 ? -6.358 0.895 7.633 1.00 98.75 107 VAL A O 1
ATOM 718 N N . VAL A 1 108 ? -7.495 -1.027 7.387 1.00 98.81 108 VAL A N 1
ATOM 719 C CA . VAL A 1 108 ? -8.678 -0.490 6.713 1.00 98.81 108 VAL A CA 1
ATOM 720 C C . VAL A 1 108 ? -9.891 -0.807 7.582 1.00 98.81 108 VAL A C 1
ATOM 722 O O . VAL A 1 108 ? -10.267 -1.967 7.725 1.00 98.81 108 VAL A O 1
ATOM 725 N N . SER A 1 109 ? -10.488 0.208 8.196 1.00 98.75 109 SER A N 1
ATOM 726 C CA . SER A 1 109 ? -11.557 0.039 9.181 1.00 98.75 109 SER A CA 1
ATOM 727 C C . SER A 1 109 ? -12.673 1.080 9.050 1.00 98.75 109 SER A C 1
ATOM 729 O O . SER A 1 109 ? -12.600 2.029 8.270 1.00 98.75 109 SER A O 1
ATOM 731 N N . GLY A 1 110 ? -13.751 0.894 9.812 1.00 98.38 110 GLY A N 1
ATOM 732 C CA . GLY A 1 110 ? -14.836 1.864 9.951 1.00 98.38 110 GLY A CA 1
ATOM 733 C C . GLY A 1 110 ? -15.556 2.178 8.641 1.00 98.38 110 GLY A C 1
ATOM 734 O O . GLY A 1 110 ? -15.660 3.347 8.287 1.00 98.38 110 GLY A O 1
ATOM 735 N N . ALA A 1 111 ? -16.032 1.155 7.930 1.00 98.56 111 ALA A N 1
ATOM 736 C CA . ALA A 1 111 ? -16.744 1.269 6.654 1.00 98.56 111 ALA A CA 1
ATOM 737 C C . ALA A 1 111 ? -15.959 2.003 5.546 1.00 98.56 111 ALA A C 1
ATOM 739 O O . ALA A 1 111 ? -16.548 2.640 4.665 1.00 98.56 111 ALA A O 1
ATOM 740 N N . SER A 1 112 ? -14.627 1.919 5.585 1.00 98.88 112 SER A N 1
ATOM 741 C CA . SER A 1 112 ? -13.755 2.542 4.586 1.00 98.88 112 SER A CA 1
ATOM 742 C C . SER A 1 112 ? -13.530 1.636 3.379 1.00 98.88 112 SER A C 1
ATOM 744 O O . SER A 1 112 ? -13.706 0.415 3.454 1.00 98.88 112 SER A O 1
ATOM 746 N N . ARG A 1 113 ? -13.113 2.223 2.253 1.00 98.75 113 ARG A N 1
ATOM 747 C CA . ARG A 1 113 ? -12.852 1.472 1.021 1.00 98.75 113 ARG A CA 1
ATOM 748 C C . ARG A 1 113 ? -11.550 1.851 0.322 1.00 98.75 113 ARG A C 1
ATOM 750 O O . ARG A 1 113 ? -11.238 3.030 0.182 1.00 98.75 113 ARG A O 1
ATOM 757 N N . ILE A 1 114 ? -10.837 0.833 -0.160 1.00 98.94 114 ILE A N 1
ATOM 758 C CA . ILE A 1 114 ? -9.688 0.946 -1.067 1.00 98.94 114 ILE A CA 1
ATOM 759 C C . ILE A 1 114 ? -10.027 0.187 -2.342 1.00 98.94 114 ILE A C 1
ATOM 761 O O . ILE A 1 114 ? -9.858 -1.036 -2.395 1.00 98.94 114 ILE A O 1
ATOM 765 N N . CYS A 1 115 ? -10.539 0.882 -3.355 1.00 98.88 115 CYS A N 1
ATOM 766 C CA . CYS A 1 115 ? -11.067 0.210 -4.533 1.00 98.88 115 CYS A CA 1
ATOM 767 C C . CYS A 1 115 ? -10.636 0.790 -5.876 1.00 98.88 115 CYS A C 1
ATOM 769 O O . CYS A 1 115 ? -10.347 1.971 -6.009 1.00 98.88 115 CYS A O 1
ATOM 771 N N . SER A 1 116 ? -10.620 -0.053 -6.908 1.00 98.88 116 SER A N 1
ATOM 772 C CA . SER A 1 116 ? -10.362 0.366 -8.293 1.00 98.88 116 SER A CA 1
ATOM 773 C C . SER A 1 116 ? -9.020 1.086 -8.494 1.00 98.88 116 SER A C 1
ATOM 775 O O . SER A 1 116 ? -8.878 1.887 -9.416 1.00 98.88 116 SER A O 1
ATOM 777 N N . ASN A 1 117 ? -8.029 0.833 -7.636 1.00 98.94 117 ASN A N 1
ATOM 778 C CA . ASN A 1 117 ? -6.673 1.343 -7.818 1.00 98.94 117 ASN A CA 1
ATOM 779 C C . ASN A 1 117 ? -5.895 0.401 -8.742 1.00 98.94 117 ASN A C 1
ATOM 781 O O . ASN A 1 117 ? -6.163 -0.806 -8.781 1.00 98.94 117 ASN A O 1
ATOM 785 N N . SER A 1 118 ? -4.944 0.935 -9.507 1.00 98.94 118 SER A N 1
ATOM 786 C CA . SER A 1 118 ? -4.166 0.111 -10.431 1.00 98.94 118 SER A CA 1
ATOM 787 C C . SER A 1 118 ? -2.679 0.432 -10.464 1.00 98.94 118 SER A C 1
ATOM 789 O O . SER A 1 118 ? -2.266 1.587 -10.357 1.00 98.94 118 SER A O 1
ATOM 791 N N . ALA A 1 119 ? -1.884 -0.619 -10.655 1.00 98.88 119 ALA A N 1
ATOM 792 C CA . ALA A 1 119 ? -0.437 -0.551 -10.775 1.00 98.88 119 ALA A CA 1
ATOM 793 C C . ALA A 1 119 ? 0.052 -1.283 -12.034 1.00 98.88 119 ALA A C 1
ATOM 795 O O . ALA A 1 119 ? -0.425 -2.370 -12.387 1.00 98.88 119 ALA A O 1
ATOM 796 N N . GLY A 1 120 ? 1.034 -0.688 -12.708 1.00 98.69 120 GLY A N 1
ATOM 797 C CA . GLY A 1 120 ? 1.712 -1.259 -13.869 1.00 98.69 120 GLY A CA 1
ATOM 798 C C . GLY A 1 120 ? 2.541 -2.509 -13.558 1.00 98.69 120 GLY A C 1
ATOM 799 O O . GLY A 1 120 ? 2.786 -3.293 -14.472 1.00 98.69 120 GLY A O 1
ATOM 800 N N . THR A 1 121 ? 2.921 -2.729 -12.297 1.00 98.44 121 THR A N 1
ATOM 801 C CA . THR A 1 121 ? 3.603 -3.939 -11.818 1.00 98.44 121 THR A CA 1
ATOM 802 C C . THR A 1 121 ? 2.852 -4.555 -10.642 1.00 98.44 121 THR A C 1
ATOM 804 O O . THR A 1 121 ? 1.890 -5.267 -10.891 1.00 98.44 121 THR A O 1
ATOM 807 N N . SER A 1 122 ? 3.225 -4.296 -9.391 1.00 98.69 122 SER A N 1
ATOM 808 C CA . SER A 1 122 ? 2.699 -5.004 -8.215 1.00 98.69 122 SER A CA 1
ATOM 809 C C . SER A 1 122 ? 1.978 -4.082 -7.236 1.00 98.69 122 SER A C 1
ATOM 811 O O . SER A 1 122 ? 2.221 -2.871 -7.215 1.00 98.69 122 SER A O 1
ATOM 813 N N . GLY A 1 123 ? 1.103 -4.665 -6.413 1.00 98.56 123 GLY A N 1
ATOM 814 C CA . GLY A 1 123 ? 0.352 -3.942 -5.389 1.00 98.56 123 GLY A CA 1
ATOM 815 C C . GLY A 1 123 ? -0.629 -2.960 -6.014 1.00 98.56 123 GLY A C 1
ATOM 816 O O . GLY A 1 123 ? -0.383 -1.755 -6.011 1.00 98.56 123 GLY A O 1
ATOM 817 N N . GLY A 1 124 ? -1.727 -3.458 -6.590 1.00 98.81 124 GLY A N 1
ATOM 818 C CA . GLY A 1 124 ? -2.647 -2.616 -7.366 1.00 98.81 124 GLY A CA 1
ATOM 819 C C . GLY A 1 124 ? -3.151 -1.403 -6.582 1.00 98.81 124 GLY A C 1
ATOM 820 O O . GLY A 1 124 ? -3.247 -0.315 -7.145 1.00 98.81 124 GLY A O 1
ATOM 821 N N . ALA A 1 125 ? -3.354 -1.544 -5.270 1.00 98.88 125 ALA A N 1
ATOM 822 C CA . ALA A 1 125 ? -3.509 -0.418 -4.354 1.00 98.88 125 ALA A CA 1
ATOM 823 C C . ALA A 1 125 ? -2.220 -0.097 -3.590 1.00 98.88 125 ALA A C 1
ATOM 825 O O . ALA A 1 125 ? -1.734 1.031 -3.675 1.00 98.88 125 ALA A O 1
ATOM 826 N N . ILE A 1 126 ? -1.687 -1.058 -2.831 1.00 98.94 126 ILE A N 1
ATOM 827 C CA . ILE A 1 126 ? -0.554 -0.838 -1.923 1.00 98.94 126 ILE A CA 1
ATOM 828 C C . ILE A 1 126 ? 0.599 -1.755 -2.308 1.00 98.94 126 ILE A C 1
ATOM 830 O O . ILE A 1 126 ? 0.439 -2.972 -2.388 1.00 98.94 126 ILE A O 1
ATOM 834 N N . PHE A 1 127 ? 1.776 -1.173 -2.488 1.00 98.88 127 PHE A N 1
ATOM 835 C CA . PHE A 1 127 ? 3.021 -1.907 -2.650 1.00 98.88 127 PHE A CA 1
ATOM 836 C C . PHE A 1 127 ? 4.010 -1.536 -1.549 1.00 98.88 127 PHE A C 1
ATOM 838 O O . PHE A 1 127 ? 4.199 -0.351 -1.261 1.00 98.88 127 PHE A O 1
ATOM 845 N N . VAL A 1 128 ? 4.656 -2.551 -0.982 1.00 98.81 128 VAL A N 1
ATOM 846 C CA . VAL A 1 128 ? 5.742 -2.425 -0.009 1.00 98.81 128 VAL A CA 1
ATOM 847 C C . VAL A 1 128 ? 6.907 -3.292 -0.478 1.00 98.81 128 VAL A C 1
ATOM 849 O O . VAL A 1 128 ? 6.745 -4.499 -0.643 1.00 98.81 128 VAL A O 1
ATOM 852 N N . GLU A 1 129 ? 8.062 -2.681 -0.723 1.00 98.50 129 GLU A N 1
ATOM 853 C CA . GLU A 1 129 ? 9.232 -3.377 -1.274 1.00 98.50 129 GLU A CA 1
ATOM 854 C C . GLU A 1 129 ? 9.863 -4.344 -0.268 1.00 98.50 129 GLU A C 1
ATOM 856 O O . GLU A 1 129 ? 10.192 -5.461 -0.647 1.00 98.50 129 GLU A O 1
ATOM 861 N N . ASP A 1 130 ? 9.987 -3.952 1.005 1.00 97.62 130 ASP A N 1
ATOM 862 C CA . ASP A 1 130 ? 10.516 -4.823 2.066 1.00 97.62 130 ASP A CA 1
ATOM 863 C C . ASP A 1 130 ? 9.378 -5.602 2.749 1.00 97.62 130 ASP A C 1
ATOM 865 O O . ASP A 1 130 ? 8.896 -6.611 2.241 1.00 97.62 130 ASP A O 1
ATOM 869 N N . ALA A 1 131 ? 8.885 -5.135 3.894 1.00 96.81 131 ALA A N 1
ATOM 870 C CA . ALA A 1 131 ? 7.931 -5.883 4.704 1.00 96.81 131 ALA A CA 1
ATOM 871 C C . ALA A 1 131 ? 6.837 -4.999 5.292 1.00 96.81 131 ALA A C 1
ATOM 873 O O . ALA A 1 131 ? 7.035 -3.806 5.541 1.00 96.81 131 ALA A O 1
ATOM 874 N N . VAL A 1 132 ? 5.710 -5.632 5.611 1.00 97.81 132 VAL A N 1
ATOM 875 C CA . VAL A 1 132 ? 4.758 -5.121 6.597 1.00 97.81 132 VAL A CA 1
ATOM 876 C C . VAL A 1 132 ? 5.006 -5.895 7.888 1.00 97.81 132 VAL A C 1
ATOM 878 O O . VAL A 1 132 ? 4.557 -7.026 8.046 1.00 97.81 132 VAL A O 1
ATOM 881 N N . TYR A 1 133 ? 5.770 -5.314 8.812 1.00 96.50 133 TYR A N 1
ATOM 882 C CA . TYR A 1 133 ? 6.107 -5.995 10.071 1.00 96.50 133 TYR A CA 1
ATOM 883 C C . TYR A 1 133 ? 4.911 -6.098 11.025 1.00 96.50 133 TYR A C 1
ATOM 885 O O . TYR A 1 133 ? 4.896 -6.976 11.888 1.00 96.50 133 TYR A O 1
ATOM 893 N N . GLY A 1 134 ? 3.927 -5.212 10.871 1.00 95.25 134 GLY A N 1
ATOM 894 C CA . GLY A 1 134 ? 2.649 -5.291 11.560 1.00 95.25 134 GLY A CA 1
ATOM 895 C C . GLY A 1 134 ? 1.634 -6.168 10.831 1.00 95.25 134 GLY A C 1
ATOM 896 O O . GLY A 1 134 ? 1.965 -7.100 10.090 1.00 95.25 134 GLY A O 1
ATOM 897 N N . VAL A 1 135 ? 0.366 -5.867 11.070 1.00 96.62 135 VAL A N 1
ATOM 898 C CA . VAL A 1 135 ? -0.770 -6.627 10.539 1.00 96.62 135 VAL A CA 1
ATOM 899 C C . VAL A 1 135 ? -1.318 -5.999 9.261 1.00 96.62 135 VAL A C 1
ATOM 901 O O . VAL A 1 135 ? -1.154 -4.802 9.027 1.00 96.62 135 VAL A O 1
ATOM 904 N N . LEU A 1 136 ? -2.010 -6.803 8.455 1.00 98.06 136 LEU A N 1
ATOM 905 C CA . LEU A 1 136 ? -2.897 -6.324 7.403 1.00 98.06 136 LEU A CA 1
ATOM 906 C C . LEU A 1 136 ? -4.349 -6.619 7.790 1.00 98.06 136 LEU A C 1
ATOM 908 O O . LEU A 1 136 ? -4.789 -7.769 7.723 1.00 98.06 136 LEU A O 1
ATOM 912 N N . ASP A 1 137 ? -5.089 -5.572 8.140 1.00 98.50 137 ASP A N 1
ATOM 913 C CA . ASP A 1 137 ? -6.444 -5.674 8.680 1.00 98.50 137 ASP A CA 1
ATOM 914 C C . ASP A 1 137 ? -7.458 -4.976 7.786 1.00 98.50 137 ASP A C 1
ATOM 916 O O . ASP A 1 137 ? -7.318 -3.797 7.469 1.00 98.50 137 ASP A O 1
ATOM 920 N N . VAL A 1 138 ? -8.523 -5.692 7.433 1.00 98.75 138 VAL A N 1
ATOM 921 C CA . VAL A 1 138 ? -9.720 -5.132 6.801 1.00 98.75 138 VAL A CA 1
ATOM 922 C C . VAL A 1 138 ? -10.912 -5.461 7.695 1.00 98.75 138 VAL A C 1
ATOM 924 O O . VAL A 1 138 ? -11.354 -6.608 7.753 1.00 98.75 138 VAL A O 1
ATOM 927 N N . THR A 1 139 ? -11.394 -4.475 8.448 1.00 98.75 139 THR A N 1
ATOM 928 C CA . THR A 1 139 ? -12.321 -4.694 9.569 1.00 98.75 139 THR A CA 1
ATOM 929 C C . THR A 1 139 ? -13.494 -3.715 9.576 1.00 98.75 139 THR A C 1
ATOM 931 O O . THR A 1 139 ? -13.489 -2.693 8.887 1.00 98.75 139 THR A O 1
ATOM 934 N N . VAL A 1 140 ? -14.519 -4.008 10.386 1.00 98.50 140 VAL A N 1
ATOM 935 C CA . VAL A 1 140 ? -15.647 -3.097 10.661 1.00 98.50 140 VAL A CA 1
ATOM 936 C C . VAL A 1 140 ? -16.333 -2.629 9.366 1.00 98.50 140 VAL A C 1
ATOM 938 O O . VAL A 1 140 ? -16.374 -1.436 9.057 1.00 98.50 140 VAL A O 1
ATOM 941 N N . GLY A 1 141 ? -16.835 -3.579 8.574 1.00 98.50 141 GLY A N 1
ATOM 942 C CA . GLY A 1 141 ? -17.569 -3.323 7.332 1.00 98.50 141 GLY A CA 1
ATOM 943 C C . GLY A 1 141 ? -16.742 -2.682 6.213 1.00 98.50 141 GLY A C 1
ATOM 944 O O . GLY A 1 141 ? -17.307 -2.012 5.348 1.00 98.50 141 GLY A O 1
ATOM 945 N N . SER A 1 142 ? -15.415 -2.824 6.236 1.00 98.88 142 SER A N 1
ATOM 946 C CA . SER A 1 142 ? -14.523 -2.173 5.268 1.00 98.88 142 SER A CA 1
ATOM 947 C C . SER A 1 142 ? -14.231 -3.057 4.066 1.00 98.88 142 SER A C 1
ATOM 949 O O . SER A 1 142 ? -14.421 -4.272 4.099 1.00 98.88 142 SER A O 1
ATOM 951 N N . THR A 1 143 ? -13.783 -2.449 2.968 1.00 98.75 143 THR A N 1
ATOM 952 C CA . THR A 1 143 ? -13.595 -3.166 1.703 1.00 98.75 143 THR A CA 1
ATOM 953 C C . THR A 1 143 ? -12.293 -2.801 0.993 1.00 98.75 143 THR A C 1
ATOM 955 O O . THR A 1 143 ? -11.980 -1.629 0.808 1.00 98.75 143 THR A O 1
ATOM 958 N N . VAL A 1 144 ? -11.566 -3.804 0.503 1.00 98.88 144 VAL A N 1
ATOM 959 C CA . VAL A 1 144 ? -10.488 -3.636 -0.484 1.00 98.88 144 VAL A CA 1
ATOM 960 C C . VAL A 1 144 ? -10.900 -4.365 -1.757 1.00 98.88 144 VAL A C 1
ATOM 962 O O . VAL A 1 144 ? -10.952 -5.600 -1.766 1.00 98.88 144 VAL A O 1
ATOM 965 N N . CYS A 1 145 ? -11.234 -3.621 -2.818 1.00 98.81 145 CYS A N 1
ATOM 966 C CA . CYS A 1 145 ? -11.914 -4.212 -3.967 1.00 98.81 145 CYS A CA 1
ATOM 967 C C . CYS A 1 145 ? -11.493 -3.754 -5.355 1.00 98.81 145 CYS A C 1
ATOM 969 O O . CYS A 1 145 ? -11.173 -2.598 -5.583 1.00 98.81 145 CYS A O 1
ATOM 971 N N . ASN A 1 146 ? -11.571 -4.656 -6.334 1.00 98.81 146 ASN A N 1
ATOM 972 C CA . ASN A 1 146 ? -11.347 -4.331 -7.749 1.00 98.81 146 ASN A CA 1
ATOM 973 C C . ASN A 1 146 ? -10.002 -3.639 -8.035 1.00 98.81 146 ASN A C 1
ATOM 975 O O . ASN A 1 146 ? -9.860 -2.936 -9.035 1.00 98.81 146 ASN A O 1
ATOM 979 N N . ASN A 1 147 ? -9.007 -3.814 -7.164 1.00 98.94 147 ASN A N 1
ATOM 980 C CA . ASN A 1 147 ? -7.673 -3.295 -7.415 1.00 98.94 147 ASN A CA 1
ATOM 981 C C . ASN A 1 147 ? -6.948 -4.233 -8.383 1.00 98.94 147 ASN A C 1
ATOM 983 O O . ASN A 1 147 ? -7.161 -5.450 -8.359 1.00 98.94 147 ASN A O 1
ATOM 987 N N . THR A 1 148 ? -6.129 -3.667 -9.268 1.00 98.88 148 THR A N 1
ATOM 988 C CA . THR A 1 148 ? -5.490 -4.430 -10.347 1.00 98.88 148 THR A CA 1
ATOM 989 C C . THR A 1 148 ? -3.989 -4.187 -10.418 1.00 98.88 148 THR A C 1
ATOM 991 O O . THR A 1 148 ? -3.534 -3.050 -10.519 1.00 98.88 148 THR A O 1
ATOM 994 N N . ALA A 1 149 ? -3.221 -5.269 -10.461 1.00 98.75 149 ALA A N 1
ATOM 995 C CA . ALA A 1 149 ? -1.782 -5.272 -10.692 1.00 98.75 149 ALA A CA 1
ATOM 996 C C . ALA A 1 149 ? -1.459 -6.139 -11.919 1.00 98.75 149 ALA A C 1
ATOM 998 O O . ALA A 1 149 ? -2.032 -7.217 -12.087 1.00 98.75 149 ALA A O 1
ATOM 999 N N . LYS A 1 150 ? -0.541 -5.712 -12.797 1.00 98.62 150 LYS A N 1
ATOM 1000 C CA . LYS A 1 150 ? -0.091 -6.572 -13.920 1.00 98.62 150 LYS A CA 1
ATOM 1001 C C . LYS A 1 150 ? 0.876 -7.679 -13.476 1.00 98.62 150 LYS A C 1
ATOM 1003 O O . LYS A 1 150 ? 1.001 -8.682 -14.167 1.00 98.62 150 LYS A O 1
ATOM 1008 N N . GLY A 1 151 ? 1.551 -7.475 -12.355 1.00 98.25 151 GLY A N 1
ATOM 1009 C CA . GLY A 1 151 ? 2.405 -8.406 -11.630 1.00 98.25 151 GLY A CA 1
ATOM 1010 C C . GLY A 1 151 ? 1.643 -9.010 -10.456 1.00 98.25 151 GLY A C 1
ATOM 1011 O O . GLY A 1 151 ? 0.555 -9.548 -10.650 1.00 98.25 151 GLY A O 1
ATOM 1012 N N . THR A 1 152 ? 2.203 -8.928 -9.254 1.00 98.44 152 THR A N 1
ATOM 1013 C CA . THR A 1 152 ? 1.708 -9.621 -8.054 1.00 98.44 152 THR A CA 1
ATOM 1014 C C . THR A 1 152 ? 0.845 -8.734 -7.155 1.00 98.44 152 THR A C 1
ATOM 1016 O O . THR A 1 152 ? 0.973 -7.507 -7.165 1.00 98.44 152 THR A O 1
ATOM 1019 N N . GLY A 1 153 ? -0.032 -9.346 -6.354 1.00 98.06 153 GLY A N 1
ATOM 1020 C CA . GLY A 1 153 ? -0.785 -8.643 -5.312 1.00 98.06 153 GLY A CA 1
ATOM 1021 C C . GLY A 1 153 ? -1.779 -7.637 -5.886 1.00 98.06 153 GLY A C 1
ATOM 1022 O O . GLY A 1 153 ? -1.531 -6.430 -5.874 1.00 98.06 153 GLY A O 1
ATOM 1023 N N . GLY A 1 154 ? -2.916 -8.114 -6.401 1.00 98.06 154 GLY A N 1
ATOM 1024 C CA . GLY A 1 154 ? -3.896 -7.247 -7.070 1.00 98.06 154 GLY A CA 1
ATOM 1025 C C . GLY A 1 154 ? -4.406 -6.114 -6.179 1.00 98.06 154 GLY A C 1
ATOM 1026 O O . GLY A 1 154 ? -4.579 -4.997 -6.651 1.00 98.06 154 GLY A O 1
ATOM 1027 N N . GLY A 1 155 ? -4.559 -6.362 -4.877 1.00 98.12 155 GLY A N 1
ATOM 1028 C CA . GLY A 1 155 ? -4.750 -5.326 -3.864 1.00 98.12 155 GLY A CA 1
ATOM 1029 C C . GLY A 1 155 ? -3.426 -4.871 -3.262 1.00 98.12 155 GLY A C 1
ATOM 1030 O O . GLY A 1 155 ? -3.062 -3.699 -3.371 1.00 98.12 155 GLY A O 1
ATOM 1031 N N . ILE A 1 156 ? -2.726 -5.797 -2.608 1.00 98.56 156 ILE A N 1
ATOM 1032 C CA . ILE A 1 156 ? -1.571 -5.507 -1.756 1.00 98.56 156 ILE A CA 1
ATOM 1033 C C . ILE A 1 156 ? -0.428 -6.471 -2.076 1.00 98.56 156 ILE A C 1
ATOM 1035 O O . ILE A 1 156 ? -0.647 -7.672 -2.228 1.00 98.56 156 ILE A O 1
ATOM 1039 N N . SER A 1 157 ? 0.791 -5.945 -2.162 1.00 98.50 157 SER A N 1
ATOM 1040 C CA . SER A 1 157 ? 2.017 -6.718 -2.381 1.00 98.50 157 SER A CA 1
ATOM 1041 C C . SER A 1 157 ? 3.084 -6.321 -1.361 1.00 98.50 157 SER A C 1
ATOM 1043 O O . SER A 1 157 ? 3.331 -5.126 -1.196 1.00 98.50 157 SER A O 1
ATOM 1045 N N . ALA A 1 158 ? 3.732 -7.305 -0.732 1.00 98.06 158 ALA A N 1
ATOM 1046 C CA . ALA A 1 158 ? 4.865 -7.116 0.181 1.00 98.06 158 ALA A CA 1
ATOM 1047 C C . ALA A 1 158 ? 6.032 -8.060 -0.172 1.00 98.06 158 ALA A C 1
ATOM 1049 O 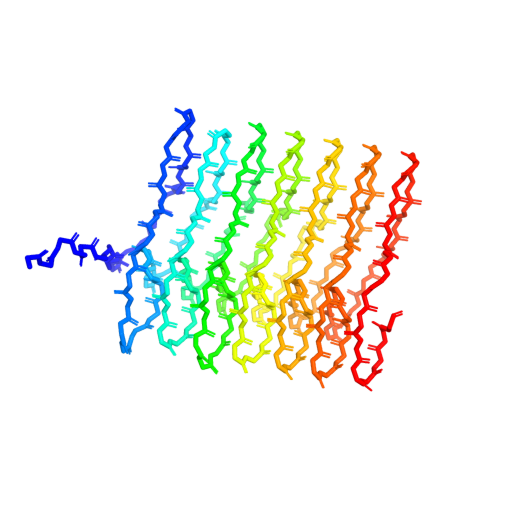O . ALA A 1 158 ? 5.801 -9.235 -0.456 1.00 98.06 158 ALA A O 1
ATOM 1050 N N . GLY A 1 159 ? 7.272 -7.565 -0.160 1.00 95.00 159 GLY A N 1
ATOM 1051 C CA . GLY A 1 159 ? 8.447 -8.315 -0.631 1.00 95.00 159 GLY A CA 1
ATOM 1052 C C . GLY A 1 159 ? 9.092 -9.285 0.364 1.00 95.00 159 GLY A C 1
ATOM 1053 O O . GLY A 1 159 ? 9.938 -10.071 -0.034 1.00 95.00 159 GLY A O 1
ATOM 1054 N N . TYR A 1 160 ? 8.720 -9.280 1.646 1.00 94.81 160 TYR A N 1
ATOM 1055 C CA . TYR A 1 160 ? 9.342 -10.177 2.626 1.00 94.81 160 TYR A CA 1
ATOM 1056 C C . TYR A 1 160 ? 8.358 -10.818 3.602 1.00 94.81 160 TYR A C 1
ATOM 1058 O O . TYR A 1 160 ? 8.212 -12.032 3.598 1.00 94.81 160 TYR A O 1
ATOM 1066 N N . THR A 1 161 ? 7.667 -10.061 4.455 1.00 95.38 161 THR A N 1
ATOM 1067 C CA . THR A 1 161 ? 6.739 -10.661 5.431 1.00 95.38 161 THR A CA 1
ATOM 1068 C C . THR A 1 161 ? 5.529 -9.782 5.691 1.00 95.38 161 THR A C 1
ATOM 1070 O O . THR A 1 161 ? 5.587 -8.559 5.529 1.00 95.38 161 THR A O 1
ATOM 1073 N N . VAL A 1 162 ? 4.444 -10.433 6.104 1.00 96.31 162 VAL A N 1
ATOM 1074 C CA . VAL A 1 162 ? 3.265 -9.813 6.709 1.00 96.31 162 VAL A CA 1
ATOM 1075 C C . VAL A 1 162 ? 2.927 -10.622 7.954 1.00 96.31 162 VAL A C 1
ATOM 1077 O O . VAL A 1 162 ? 2.720 -11.833 7.857 1.00 96.31 162 VAL A O 1
ATOM 1080 N N . ALA A 1 163 ? 2.845 -9.988 9.128 1.00 94.25 163 ALA A N 1
ATOM 1081 C CA . ALA A 1 163 ? 2.657 -10.744 10.368 1.00 94.25 163 ALA A CA 1
ATOM 1082 C C . ALA A 1 163 ? 1.366 -11.575 10.333 1.00 94.25 163 ALA A C 1
ATOM 1084 O O . ALA A 1 163 ? 1.389 -12.762 10.653 1.00 94.25 163 ALA A O 1
ATOM 1085 N N . ARG A 1 164 ? 0.254 -10.979 9.895 1.00 96.06 164 ARG A N 1
ATOM 1086 C CA . ARG A 1 164 ? -1.023 -11.667 9.665 1.00 96.06 164 ARG A CA 1
ATOM 1087 C C . ARG A 1 164 ? -1.901 -10.895 8.689 1.00 96.06 164 ARG A C 1
ATOM 1089 O O . ARG A 1 164 ? -1.779 -9.676 8.592 1.00 96.06 164 ARG A O 1
ATOM 1096 N N . VAL A 1 165 ? -2.833 -11.599 8.056 1.00 97.75 165 VAL A N 1
ATOM 1097 C CA . VAL A 1 165 ? -3.939 -11.006 7.293 1.00 97.75 165 VAL A CA 1
ATOM 1098 C C . VAL A 1 165 ? -5.255 -11.320 8.002 1.00 97.75 165 VAL A C 1
ATOM 1100 O O . VAL A 1 165 ? -5.536 -12.484 8.286 1.00 97.75 165 VAL A O 1
ATOM 1103 N N . LEU A 1 166 ? -6.065 -10.303 8.288 1.00 98.50 166 LEU A N 1
ATOM 1104 C CA . LEU A 1 166 ? -7.397 -10.454 8.881 1.00 98.50 166 LEU A CA 1
ATOM 1105 C C . LEU A 1 166 ? -8.445 -9.718 8.059 1.00 98.50 166 LEU A C 1
ATOM 1107 O O . LEU A 1 166 ? -8.294 -8.535 7.755 1.00 98.50 166 LEU A O 1
ATOM 1111 N N . VAL A 1 167 ? -9.537 -10.417 7.766 1.00 98.69 167 VAL A N 1
ATOM 1112 C CA . VAL A 1 167 ? -10.759 -9.833 7.216 1.00 98.69 167 VAL A CA 1
ATOM 1113 C C . VAL A 1 167 ? -11.905 -10.157 8.171 1.00 98.69 167 VAL A C 1
ATOM 1115 O O . VAL A 1 167 ? -12.264 -11.323 8.325 1.00 98.69 167 VAL A O 1
ATOM 1118 N N . ASP A 1 168 ? -12.448 -9.143 8.841 1.00 98.69 168 ASP A N 1
ATOM 1119 C CA . ASP A 1 168 ? -13.352 -9.337 9.984 1.00 98.69 168 ASP A CA 1
ATOM 1120 C C . ASP A 1 168 ? -14.493 -8.307 10.068 1.00 98.69 168 ASP A C 1
ATOM 1122 O O . ASP A 1 168 ? -14.440 -7.234 9.463 1.00 98.69 168 ASP A O 1
ATOM 1126 N N . GLY A 1 169 ? -15.549 -8.621 10.820 1.00 98.25 169 GLY A N 1
ATOM 1127 C CA . GLY A 1 169 ? -16.665 -7.713 11.090 1.00 98.25 169 GLY A CA 1
ATOM 1128 C C . GLY A 1 169 ? -17.440 -7.296 9.838 1.00 98.25 169 GLY A C 1
ATOM 1129 O O . GLY A 1 169 ? -17.631 -6.101 9.608 1.00 98.25 169 GLY A O 1
ATOM 1130 N N . GLY A 1 170 ? -17.855 -8.259 9.011 1.00 98.38 170 GLY A N 1
ATOM 1131 C CA . GLY A 1 170 ? -18.599 -8.023 7.769 1.00 98.38 170 GLY A CA 1
ATOM 1132 C C . GLY A 1 170 ? -17.785 -7.342 6.665 1.00 98.38 170 GLY A C 1
ATOM 1133 O O . GLY A 1 170 ? -18.352 -6.636 5.830 1.00 98.38 170 GLY A O 1
ATOM 1134 N N . SER A 1 171 ? -16.462 -7.500 6.678 1.00 98.81 171 SER A N 1
ATOM 1135 C CA . SER A 1 171 ? -15.550 -6.841 5.738 1.00 98.81 171 SER A CA 1
ATOM 1136 C C . SER A 1 171 ? -15.265 -7.686 4.499 1.00 98.81 171 SER A C 1
ATOM 1138 O O . SER A 1 171 ? -15.551 -8.886 4.446 1.00 98.81 171 SER A O 1
ATOM 1140 N N . SER A 1 172 ? -14.676 -7.073 3.471 1.00 98.56 172 SER A N 1
ATOM 1141 C CA . SER A 1 172 ? -14.385 -7.776 2.224 1.00 98.56 172 SER A CA 1
ATOM 1142 C C . SER A 1 172 ? -13.039 -7.432 1.599 1.00 98.56 172 SER A C 1
ATOM 1144 O O . SER A 1 172 ? -12.631 -6.278 1.505 1.00 98.56 172 SER A O 1
ATOM 1146 N N . LEU A 1 173 ? -12.384 -8.465 1.081 1.00 98.25 173 LEU A N 1
ATOM 1147 C CA . LEU A 1 173 ? -11.232 -8.364 0.199 1.00 98.25 173 LEU A CA 1
ATOM 1148 C C . LEU A 1 173 ? -11.596 -9.067 -1.117 1.00 98.25 173 LEU A C 1
ATOM 1150 O O . LEU A 1 173 ? -11.467 -10.290 -1.230 1.00 98.25 173 LEU A O 1
ATOM 1154 N N . SER A 1 174 ? -12.143 -8.331 -2.086 1.00 98.31 174 SER A N 1
ATOM 1155 C CA . SER A 1 174 ? -12.876 -8.947 -3.201 1.00 98.31 174 SER A CA 1
ATOM 1156 C C . SER A 1 174 ? -12.627 -8.347 -4.578 1.00 98.31 174 SER A C 1
ATOM 1158 O O . SER A 1 174 ? -12.371 -7.161 -4.740 1.00 98.31 174 SER A O 1
ATOM 1160 N N . GLY A 1 175 ? -12.713 -9.180 -5.616 1.00 98.44 175 GLY A N 1
ATOM 1161 C CA . GLY A 1 175 ? -12.584 -8.722 -7.004 1.00 98.44 175 GLY A CA 1
ATOM 1162 C C . GLY A 1 175 ? -11.196 -8.189 -7.382 1.00 98.44 175 GLY A C 1
ATOM 1163 O O . GLY A 1 175 ? -11.047 -7.605 -8.451 1.00 98.44 175 GLY A O 1
ATOM 1164 N N . ASN A 1 176 ? -10.180 -8.355 -6.532 1.00 98.81 176 ASN A N 1
ATOM 1165 C CA . ASN A 1 176 ? -8.827 -7.894 -6.830 1.00 98.81 176 ASN A CA 1
ATOM 1166 C C . ASN A 1 176 ? -8.169 -8.825 -7.861 1.00 98.81 176 ASN A C 1
ATOM 1168 O O . ASN A 1 176 ? -8.403 -10.037 -7.849 1.00 98.81 176 ASN A O 1
ATOM 1172 N N . SER A 1 177 ? -7.358 -8.271 -8.763 1.00 98.75 177 SER A N 1
ATOM 1173 C CA . SER A 1 177 ? -6.764 -9.027 -9.867 1.00 98.75 177 SER A CA 1
ATOM 1174 C C . SER A 1 177 ? -5.262 -8.792 -9.995 1.00 98.75 177 SER A C 1
ATOM 1176 O O . SER A 1 177 ? -4.807 -7.657 -10.104 1.00 98.75 177 SER A O 1
ATOM 1178 N N . ALA A 1 178 ? -4.503 -9.877 -10.090 1.00 98.56 178 ALA A N 1
ATOM 1179 C CA . ALA A 1 178 ? -3.072 -9.898 -10.359 1.00 98.56 178 ALA A CA 1
ATOM 1180 C C . ALA A 1 178 ? -2.792 -10.616 -11.690 1.00 98.56 178 ALA A C 1
ATOM 1182 O O . ALA A 1 178 ? -3.381 -11.659 -11.995 1.00 98.56 178 ALA A O 1
ATOM 1183 N N . GLY A 1 179 ? -1.893 -10.062 -12.502 1.00 98.31 179 GLY A N 1
ATOM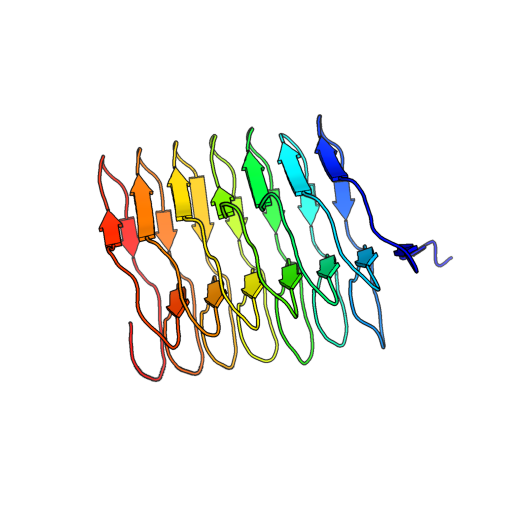 1184 C CA . GLY A 1 179 ? -1.387 -10.724 -13.706 1.00 98.31 179 GLY A CA 1
ATOM 1185 C C . GLY A 1 179 ? -0.317 -11.786 -13.422 1.00 98.31 179 GLY A C 1
ATOM 1186 O O . GLY A 1 179 ? -0.037 -12.588 -14.308 1.00 98.31 179 GLY A O 1
ATOM 1187 N N . GLY A 1 180 ? 0.231 -11.810 -12.208 1.00 97.69 180 GLY A N 1
ATOM 1188 C CA . GLY A 1 180 ? 1.051 -12.872 -11.626 1.00 97.69 180 GLY A CA 1
ATOM 1189 C C . GLY A 1 180 ? 0.295 -13.572 -10.496 1.00 97.69 180 GLY A C 1
ATOM 1190 O O . GLY A 1 180 ? -0.839 -14.013 -10.708 1.00 97.69 180 GLY A O 1
ATOM 1191 N N . ASP A 1 181 ? 0.921 -13.644 -9.321 1.00 98.06 181 ASP A N 1
ATOM 1192 C CA . ASP A 1 181 ? 0.423 -14.335 -8.125 1.00 98.06 181 ASP A CA 1
ATOM 1193 C C . ASP A 1 181 ? -0.300 -13.402 -7.139 1.00 98.06 181 ASP A C 1
ATOM 1195 O O . ASP A 1 181 ? -0.104 -12.183 -7.135 1.00 98.06 181 ASP A O 1
ATOM 1199 N N . GLY A 1 182 ? -1.113 -13.994 -6.264 1.00 97.00 182 GLY A N 1
ATOM 1200 C CA . GLY A 1 182 ? -1.822 -13.324 -5.177 1.00 97.00 182 GLY A CA 1
ATOM 1201 C C . GLY A 1 182 ? -2.868 -12.344 -5.694 1.00 97.00 182 GLY A C 1
ATOM 1202 O O . GLY A 1 182 ? -2.650 -11.131 -5.718 1.00 97.00 182 GLY A O 1
ATOM 1203 N N . GLY A 1 183 ? -4.036 -12.861 -6.089 1.00 97.31 183 GLY A N 1
ATOM 1204 C CA . GLY A 1 183 ? -5.097 -12.056 -6.698 1.00 97.31 183 GLY A CA 1
ATOM 1205 C C . GLY A 1 183 ? -5.494 -10.852 -5.843 1.00 97.31 183 GLY A C 1
ATOM 1206 O O . GLY A 1 183 ? -5.722 -9.773 -6.375 1.00 97.31 183 GLY A O 1
ATOM 1207 N N . ALA A 1 184 ? -5.486 -11.004 -4.516 1.00 97.25 184 ALA A N 1
ATOM 1208 C CA . ALA A 1 184 ? -5.670 -9.893 -3.588 1.00 97.25 184 ALA A CA 1
ATOM 1209 C C . ALA A 1 184 ? -4.407 -9.503 -2.830 1.00 97.25 184 ALA A C 1
ATOM 1211 O O . ALA A 1 184 ? -4.021 -8.338 -2.866 1.00 97.25 184 ALA A O 1
ATOM 1212 N N . VAL A 1 185 ? -3.784 -10.460 -2.146 1.00 98.00 185 VAL A N 1
ATOM 1213 C CA . VAL A 1 185 ? -2.578 -10.243 -1.348 1.00 98.00 185 VAL A CA 1
ATOM 1214 C C . VAL A 1 185 ? -1.502 -11.179 -1.864 1.00 98.00 185 VAL A C 1
ATOM 1216 O O . VAL A 1 185 ? -1.751 -12.373 -2.024 1.00 98.00 185 VAL A O 1
ATOM 1219 N N . TRP A 1 186 ? -0.320 -10.631 -2.112 1.00 98.06 186 TRP A N 1
ATOM 1220 C CA . TRP A 1 186 ? 0.886 -11.402 -2.375 1.00 98.06 186 TRP A CA 1
ATOM 1221 C C . TRP A 1 186 ? 1.973 -11.007 -1.381 1.00 98.06 186 TRP A C 1
ATOM 1223 O O . TRP A 1 186 ? 2.183 -9.820 -1.120 1.00 98.06 186 TRP A O 1
ATOM 1233 N N . VAL A 1 187 ? 2.648 -12.009 -0.832 1.00 97.44 187 VAL A N 1
ATOM 1234 C CA . VAL A 1 187 ? 3.789 -11.850 0.069 1.00 97.44 187 VAL A CA 1
ATOM 1235 C C . VAL A 1 187 ? 4.835 -12.859 -0.373 1.00 97.44 187 VAL A C 1
ATOM 1237 O O . VAL A 1 187 ? 4.496 -14.029 -0.540 1.00 97.44 187 VAL A O 1
ATOM 1240 N N . GLU A 1 188 ? 6.070 -12.414 -0.603 1.00 95.56 188 GLU A N 1
ATOM 1241 C CA . GLU A 1 188 ? 7.141 -13.315 -1.051 1.00 95.56 188 GLU A CA 1
ATOM 1242 C C . GLU A 1 188 ? 7.530 -14.328 0.033 1.00 95.56 188 GLU A C 1
ATOM 1244 O O . GLU A 1 188 ? 7.699 -15.516 -0.242 1.00 95.56 188 GLU A O 1
ATOM 1249 N N . GLY A 1 189 ? 7.666 -13.862 1.275 1.00 92.75 189 GLY A N 1
ATOM 1250 C CA . GLY A 1 189 ? 7.942 -14.713 2.425 1.00 92.75 189 GLY A CA 1
ATOM 1251 C C . GLY A 1 189 ? 6.688 -15.030 3.246 1.00 92.75 189 GLY A C 1
ATOM 1252 O O . GLY A 1 189 ? 5.576 -15.093 2.718 1.00 92.75 189 GLY A O 1
ATOM 1253 N N . PRO A 1 190 ? 6.843 -15.323 4.548 1.00 92.94 190 PRO A N 1
ATOM 1254 C CA . PRO A 1 190 ? 5.777 -15.936 5.324 1.00 92.94 190 PRO A CA 1
ATOM 1255 C C . PRO A 1 190 ? 4.649 -14.960 5.672 1.00 92.94 190 PRO A C 1
ATOM 1257 O O . PRO A 1 190 ? 4.864 -13.780 5.944 1.00 92.94 190 PRO A O 1
ATOM 1260 N N . ILE A 1 191 ? 3.446 -15.524 5.773 1.00 94.06 191 ILE A N 1
ATOM 1261 C CA . ILE A 1 191 ? 2.309 -14.937 6.481 1.00 94.06 191 ILE A CA 1
ATOM 1262 C C . ILE A 1 191 ? 2.018 -15.851 7.671 1.00 94.06 191 ILE A C 1
ATOM 1264 O O . ILE A 1 191 ? 1.760 -17.038 7.473 1.00 94.06 191 ILE A O 1
ATOM 1268 N N . SER A 1 192 ? 2.052 -15.332 8.903 1.00 91.12 192 SER A N 1
ATOM 1269 C CA . SER A 1 192 ? 1.892 -16.193 10.095 1.00 91.12 192 SER A CA 1
ATOM 1270 C C . SER A 1 192 ? 0.468 -16.731 10.255 1.00 91.12 192 SER A C 1
ATOM 1272 O O . SER A 1 192 ? 0.258 -17.740 10.923 1.00 91.12 192 SER A O 1
ATOM 1274 N N . GLY A 1 193 ? -0.517 -16.064 9.654 1.00 94.81 193 GLY A N 1
ATOM 1275 C CA . GLY A 1 193 ? -1.901 -16.515 9.645 1.00 94.81 193 GLY A CA 1
ATOM 1276 C C . GLY A 1 193 ? -2.792 -15.662 8.753 1.00 94.81 193 GLY A C 1
ATOM 1277 O O . GLY A 1 193 ? -2.570 -14.459 8.594 1.00 94.81 193 GLY A O 1
ATOM 1278 N N . VAL A 1 194 ? -3.813 -16.305 8.193 1.00 97.06 194 VAL A N 1
ATOM 1279 C CA . VAL A 1 194 ? -4.897 -15.660 7.450 1.00 97.06 194 VAL A CA 1
ATOM 1280 C C . VAL A 1 194 ? -6.207 -16.022 8.137 1.00 97.06 194 VAL A C 1
ATOM 1282 O O . VAL A 1 194 ? -6.530 -17.205 8.253 1.00 97.06 194 VAL A O 1
ATOM 1285 N N . THR A 1 195 ? -6.956 -15.015 8.576 1.00 98.38 195 THR A N 1
ATOM 1286 C CA . THR A 1 195 ? -8.247 -15.191 9.250 1.00 98.38 195 THR A CA 1
ATOM 1287 C C . THR A 1 195 ? -9.333 -14.434 8.501 1.00 98.38 195 THR A C 1
ATOM 1289 O O . THR A 1 195 ? -9.174 -13.257 8.185 1.00 98.38 195 THR A O 1
ATOM 1292 N N . VAL A 1 196 ? -10.453 -15.111 8.246 1.00 98.44 196 VAL A N 1
ATOM 1293 C CA . VAL A 1 196 ? -11.674 -14.511 7.702 1.00 98.44 196 VAL A CA 1
ATOM 1294 C C . VAL A 1 196 ? -12.830 -14.893 8.619 1.00 98.44 196 VAL A C 1
ATOM 1296 O O . VAL A 1 196 ? -13.131 -16.080 8.751 1.00 98.44 196 VAL A O 1
ATOM 1299 N N . SER A 1 197 ? -13.447 -13.915 9.276 1.00 98.56 197 SER A N 1
ATOM 1300 C CA . SER A 1 197 ? -14.431 -14.143 10.346 1.00 98.56 197 SER A CA 1
ATOM 1301 C C . SER A 1 197 ? -15.595 -13.150 10.313 1.00 98.56 197 SER A C 1
ATOM 1303 O O . SER A 1 197 ? -15.638 -12.237 9.489 1.00 98.56 197 SER A O 1
ATOM 1305 N N . ASP A 1 198 ? -16.600 -13.386 11.158 1.00 98.12 198 ASP A N 1
ATOM 1306 C CA . ASP A 1 198 ? -17.726 -12.480 11.410 1.00 98.12 198 ASP A CA 1
ATOM 1307 C C . ASP A 1 198 ? -18.460 -12.004 10.147 1.00 98.12 198 ASP A C 1
ATOM 1309 O O . ASP A 1 198 ? -18.710 -10.818 9.942 1.00 98.12 198 ASP A O 1
ATOM 1313 N N . GLY A 1 199 ? -18.796 -12.952 9.266 1.00 97.94 199 GLY A N 1
ATOM 1314 C CA . GLY A 1 199 ? -19.517 -12.672 8.019 1.00 97.94 199 GLY A CA 1
ATOM 1315 C C . GLY A 1 199 ? -18.672 -11.987 6.943 1.00 97.94 199 GLY A C 1
ATOM 1316 O O . GLY A 1 199 ? -19.225 -11.438 5.995 1.00 97.94 199 GLY A O 1
ATOM 1317 N N . SER A 1 200 ? -17.347 -12.000 7.088 1.00 98.69 200 SER A N 1
ATOM 1318 C CA . SER A 1 200 ? -16.421 -11.415 6.120 1.00 98.69 200 SER A CA 1
ATOM 1319 C C . SER A 1 200 ? -16.073 -12.363 4.978 1.00 98.69 200 SER A C 1
ATOM 1321 O O . SER A 1 200 ? -16.217 -13.584 5.087 1.00 98.69 200 SER A O 1
ATOM 1323 N N . HIS A 1 201 ? -15.569 -11.806 3.873 1.00 97.75 201 HIS A N 1
ATOM 1324 C CA . HIS A 1 201 ? -15.280 -12.579 2.663 1.00 97.75 201 HIS A CA 1
ATOM 1325 C C . HIS A 1 201 ? -13.997 -12.150 1.942 1.00 97.75 201 HIS A C 1
ATOM 1327 O O . HIS A 1 201 ? -13.795 -10.974 1.637 1.00 97.75 201 HIS A O 1
ATOM 1333 N N . MET A 1 202 ? -13.184 -13.137 1.554 1.00 97.44 202 MET A N 1
ATOM 1334 C CA . MET A 1 202 ? -12.118 -12.999 0.557 1.00 97.44 202 MET A CA 1
ATOM 1335 C C . MET A 1 202 ? -12.558 -13.709 -0.730 1.00 97.44 202 MET A C 1
ATOM 1337 O O . MET A 1 202 ? -12.377 -14.916 -0.860 1.00 97.44 202 MET A O 1
ATOM 1341 N N . SER A 1 203 ? -13.208 -13.001 -1.658 1.00 97.81 203 SER A N 1
ATOM 1342 C CA . SER A 1 203 ? -13.943 -13.646 -2.761 1.00 97.81 203 SER A CA 1
ATOM 1343 C C . SER A 1 203 ? -13.755 -12.973 -4.116 1.00 97.81 203 SER A C 1
ATOM 1345 O O . SER A 1 203 ? -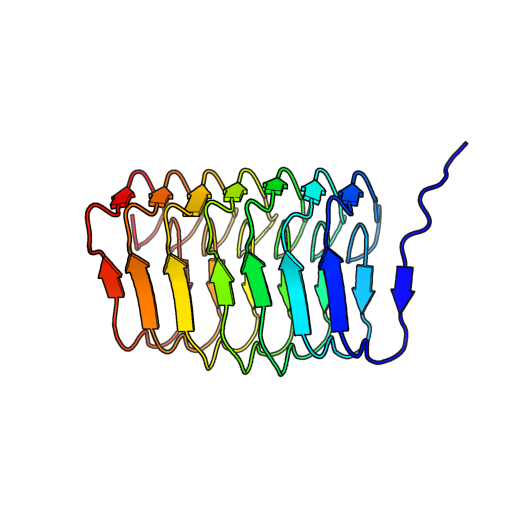13.715 -11.750 -4.219 1.00 97.81 203 SER A O 1
ATOM 1347 N N . GLY A 1 204 ? -13.735 -13.769 -5.186 1.00 97.56 204 GLY A N 1
ATOM 1348 C CA . GLY A 1 204 ? -13.671 -13.254 -6.558 1.00 97.56 204 GLY A CA 1
ATOM 1349 C C . GLY A 1 204 ? -12.332 -12.612 -6.920 1.00 97.56 204 GLY A C 1
ATOM 1350 O O . GLY A 1 204 ? -12.258 -11.908 -7.926 1.00 97.56 204 GLY A O 1
ATOM 1351 N N . ASN A 1 205 ? -11.298 -12.845 -6.112 1.00 98.38 205 ASN A N 1
ATOM 1352 C CA . ASN A 1 205 ? -9.940 -12.445 -6.435 1.00 98.38 205 ASN A CA 1
ATOM 1353 C C . ASN A 1 205 ? -9.400 -13.335 -7.565 1.00 98.38 205 ASN A C 1
ATOM 1355 O O . ASN A 1 205 ? -9.917 -14.425 -7.811 1.00 98.38 205 ASN A O 1
ATOM 1359 N N . ARG A 1 206 ? -8.458 -12.826 -8.360 1.00 98.31 206 ARG A N 1
ATOM 1360 C CA . ARG A 1 206 ? -7.959 -13.534 -9.547 1.00 98.31 206 ARG A CA 1
ATOM 1361 C C . ARG A 1 206 ? -6.465 -13.336 -9.702 1.00 98.31 206 ARG A C 1
ATOM 1363 O O . ARG A 1 206 ? -6.006 -12.213 -9.843 1.00 98.31 206 ARG A O 1
ATOM 1370 N N . ALA A 1 207 ? -5.727 -14.431 -9.754 1.00 97.62 207 ALA A N 1
ATOM 1371 C CA . ALA A 1 207 ? -4.330 -14.467 -10.162 1.00 97.62 207 ALA A CA 1
ATOM 1372 C C . ALA A 1 207 ? -4.201 -15.270 -11.462 1.00 97.62 207 ALA A C 1
ATOM 1374 O O . ALA A 1 207 ? -4.964 -16.220 -11.686 1.00 97.62 207 ALA A O 1
ATOM 1375 N N . ARG A 1 208 ? -3.249 -14.914 -12.333 1.00 96.69 208 ARG A N 1
ATOM 1376 C CA . ARG A 1 208 ? -2.891 -15.798 -13.460 1.00 96.69 208 ARG A CA 1
ATOM 1377 C C . ARG A 1 208 ? -2.001 -16.948 -13.000 1.00 96.69 208 ARG A C 1
ATOM 1379 O O . ARG A 1 208 ? -2.136 -18.040 -13.550 1.00 96.69 208 ARG A O 1
ATOM 1386 N N . GLY A 1 209 ? -1.141 -16.696 -12.014 1.00 94.31 209 GLY A N 1
ATOM 1387 C CA . GLY A 1 209 ? -0.365 -17.714 -11.314 1.00 94.31 209 GLY A CA 1
ATOM 1388 C C . GLY A 1 209 ? -1.118 -18.262 -10.100 1.00 94.31 209 GLY A C 1
ATOM 1389 O O . GLY A 1 209 ? -2.264 -18.708 -10.233 1.00 94.31 209 GLY A O 1
ATOM 1390 N N . ASP A 1 210 ? -0.486 -18.216 -8.933 1.00 93.00 210 ASP A N 1
ATOM 1391 C CA . ASP A 1 210 ? -0.966 -18.789 -7.673 1.00 93.00 210 ASP A CA 1
ATOM 1392 C C . ASP A 1 210 ? -1.807 -17.810 -6.836 1.00 93.00 210 ASP A C 1
ATOM 1394 O O . ASP A 1 210 ? -1.765 -16.596 -7.023 1.00 93.00 210 ASP A O 1
ATOM 1398 N N . GLY A 1 211 ? -2.591 -18.329 -5.883 1.00 78.19 211 GLY A N 1
ATOM 1399 C CA . GLY A 1 211 ? -3.395 -17.500 -4.969 1.00 78.19 211 GLY A CA 1
ATOM 1400 C C . GLY A 1 211 ? -4.628 -16.864 -5.627 1.00 78.19 211 GLY A C 1
ATOM 1401 O O . GLY A 1 211 ? -4.807 -15.644 -5.563 1.00 78.19 211 GLY A O 1
ATOM 1402 N N . LYS A 1 212 ? -5.440 -17.698 -6.292 1.00 68.31 212 LYS A N 1
ATOM 1403 C CA . LYS A 1 212 ? -6.722 -17.346 -6.930 1.00 68.31 212 LYS A CA 1
ATOM 1404 C C . LYS A 1 212 ? -7.845 -17.232 -5.906 1.00 68.31 212 LYS A C 1
ATOM 1406 O O . LYS A 1 212 ? -7.943 -18.140 -5.055 1.00 68.31 212 LYS A O 1
#

Sequence (212 aa):
MDNNTNAIITGTIGSLEVIDGGSLSYNTAPSGNGGAISAAISIGSINITGGQVVGNYAAKSGGAIYVQTDVPKGVTVAGGSVIEGNVAGNLTGGFLSVNGAIRGDVVVSGASRICSNSAGTSGGAIFVEDAVYGVLDVTVGSTVCNNTAKGTGGGISAGYTVARVLVDGGSSLSGNSAGGDGGAVWVEGPISGVTVSDGSHMSGNRARGDGK

Foldseek 3Di:
DDPQPADEAAAEAAEAEFEDAREQEQAEAAAAEASRYEYNAEYQEYEYANGEYYQAQYCAYASHYEHAEEHAAEYEAEHAYEAENAEHNAAYASHYEHAYEHNEEHEHEHLYEHEHAQYNAEALHYEHEAYHNYAYYFEHNYEYELRCHLYEALHYEHEAEHQAYEFYNLYEQEHRCYNAEALHYYYNYDHNYYYYDNNYDHYHRYYPYYRD

Radius of gyration: 15.01 Å; chains: 1; bounding box: 32×45×29 Å

InterPro domains:
  IPR003368 Polymorphic outer membrane protein repeat [PF02415] (55-67)
  IPR003368 Polymorphic outer membrane protein repeat [PF02415] (172-187)
  IPR003368 Polymorphic outer membrane protein repeat [TIGR01376] (55-70)
  IPR003368 Polymorphic outer membrane protein repeat [TIGR01376] (115-131)
  IPR051246 WD repeat-containing protein 48 [PTHR19862] (2-211)